Protein AF-A0A8T0IPM1-F1 (afdb_m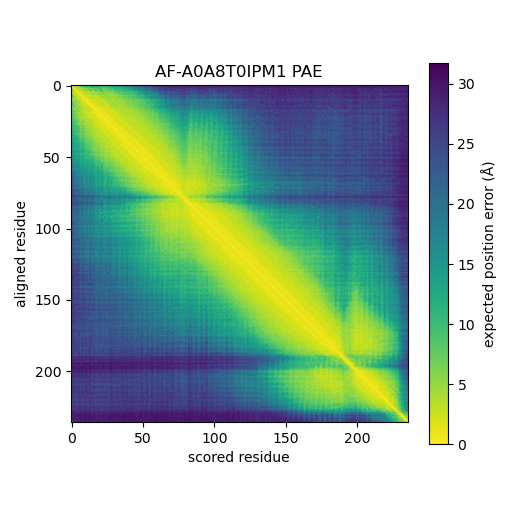onomer)

Radius of gyration: 78.75 Å; Cα contacts (8 Å, |Δi|>4): 33; chains: 1; bounding box: 115×75×241 Å

Secondary structure (DSSP, 8-state):
-HHHHHHHHHHHHHHHHHHHHHHHHHHHHHHHHHHHHHHHHHHHHHHHHHHHHHHHHHHHHHHHHHHHHHHHHHHHH-TT-SSHHHHHHHHHHHHHHHHHHHHHHHHHHHHHHHHHHHHHHHHHHHHHHHHHHHHHHHHHHHHHHHHHHHHHHHHHHHHHHHHHHHHHHHHHHHHHHHHHHHHHHHHHH-SS--PPPS-HHHHHHHHHHHHHHHHHHHHHHHHHHHHHHSPPPP--

Mean predicted aligned error: 15.25 Å

Organism: Ceratodon purpureus (NCBI:txid3225)

Solvent-accessible surface area (backbone atoms only — not comparable to full-atom values): 12835 Å² total; per-residue (Å²): 118,66,67,64,51,52,53,50,50,50,50,52,51,52,49,50,50,51,50,52,52,52,51,49,52,51,52,52,52,52,49,53,49,53,54,49,54,51,51,49,53,54,50,51,52,52,49,51,55,49,52,54,51,49,51,55,50,51,56,52,46,56,55,48,50,54,52,48,55,53,51,51,60,47,40,74,71,41,75,90,42,93,46,72,64,56,50,53,54,50,50,52,51,50,52,52,50,51,52,51,51,52,50,52,51,53,52,51,52,53,51,52,53,50,51,51,52,52,51,53,50,49,52,53,52,51,53,51,49,51,52,52,52,51,50,53,51,52,54,50,49,53,52,48,53,52,50,51,51,52,51,51,53,51,50,53,51,50,51,53,50,51,52,52,48,50,53,53,52,50,52,51,50,52,52,38,53,51,22,50,54,51,30,53,54,46,47,72,73,40,92,64,86,69,84,88,57,98,44,43,67,60,26,41,52,55,44,49,52,53,51,51,51,50,50,50,51,52,51,52,52,51,52,53,53,51,61,73,69,57,82,81,82,88,81,136

Foldseek 3Di:
DVVVVVVVVVVVVVVVVVVVVVVVVVVVVVVVVVVVVVVVVVVVVVVVVVVVVVVVVVVVVVVVVVVVVVLVVVCVVVVVDDDSVVVVVVVVVVVVVVVVVVVVVVVVVVVVVVVVVVVVVVVVVVVVVVVVVVVVVVVVVVVVVVVVVVVVVVVVVVVVVVVVVVVVVVVVVVLQVVLQVLLVVLCVVDPDHDDDDPDSVVSVVVSVVSVVVVVVVVVVVVVVVVVVVDDDDDDD

pLDDT: mean 90.21, std 11.53, range [39.69, 98.56]

InterPro domains:
  IPR025252 Domain of unknown function DUF4200 [PF13863] (1-77)
  IPR051147 Cilia- and flagella-associated domain-containing protein [PTHR21683] (2-219)

Structure (mmCIF, N/CA/C/O backbone):
data_AF-A0A8T0IPM1-F1
#
_entry.id   AF-A0A8T0IPM1-F1
#
loop_
_atom_site.group_PDB
_atom_site.id
_atom_site.type_symbol
_atom_site.label_atom_id
_atom_site.label_alt_id
_atom_site.label_comp_id
_atom_site.label_asym_id
_atom_site.label_entity_id
_atom_site.label_seq_id
_atom_site.pdbx_PDB_ins_code
_atom_site.Cartn_x
_atom_site.Cartn_y
_atom_site.Cartn_z
_atom_site.occupancy
_atom_site.B_iso_or_equiv
_atom_site.auth_seq_id
_atom_site.auth_comp_id
_atom_site.auth_asym_id
_atom_site.auth_atom_id
_atom_site.pdbx_PDB_model_num
ATOM 1 N N . MET A 1 1 ? -42.474 44.961 116.623 1.00 53.53 1 MET A N 1
ATOM 2 C CA . MET A 1 1 ? -42.493 45.241 115.164 1.00 53.53 1 MET A CA 1
ATOM 3 C C . MET A 1 1 ? -41.250 44.727 114.431 1.00 53.53 1 MET A C 1
ATOM 5 O O . MET A 1 1 ? -41.401 44.278 113.305 1.00 53.53 1 MET A O 1
ATOM 9 N N . GLN A 1 2 ? -40.051 44.732 115.033 1.00 58.19 2 GLN A N 1
ATOM 10 C CA . GLN A 1 2 ? -38.823 44.254 114.368 1.00 58.19 2 GLN A CA 1
ATOM 11 C C . GLN A 1 2 ? -38.768 42.728 114.145 1.00 58.19 2 GLN A C 1
ATOM 13 O O . GLN A 1 2 ? -38.366 42.295 113.070 1.00 58.19 2 GLN A O 1
ATOM 18 N N . GLU A 1 3 ? -39.226 41.905 115.095 1.00 66.06 3 GLU A N 1
ATOM 19 C CA . GLU A 1 3 ? -39.180 40.433 114.965 1.00 66.06 3 GLU A CA 1
ATOM 20 C C . GLU A 1 3 ? -40.087 39.883 113.852 1.00 66.06 3 GLU A C 1
ATOM 22 O O . GLU A 1 3 ? -39.672 39.013 113.087 1.00 66.06 3 GLU A O 1
ATOM 27 N N . SER A 1 4 ? -41.294 40.437 113.683 1.00 67.69 4 SER A N 1
ATOM 28 C CA . SER A 1 4 ? -42.197 40.077 112.577 1.00 67.69 4 SER A CA 1
ATOM 29 C C . SER A 1 4 ? -41.616 40.449 111.207 1.00 67.69 4 SER A C 1
ATOM 31 O O . SER A 1 4 ? -41.831 39.736 110.231 1.00 67.69 4 SER A O 1
ATOM 33 N N . LEU A 1 5 ? -40.834 41.531 111.138 1.00 66.88 5 LEU A N 1
ATOM 34 C CA . LEU A 1 5 ? -40.130 41.973 109.931 1.00 66.88 5 LEU A CA 1
ATOM 35 C C . LEU A 1 5 ? -38.970 41.034 109.567 1.00 66.88 5 LEU A C 1
ATOM 37 O O . LEU A 1 5 ? -38.791 40.700 108.397 1.00 66.88 5 LEU A O 1
ATOM 41 N N . ILE A 1 6 ? -38.219 40.553 110.564 1.00 74.12 6 ILE A N 1
ATOM 42 C CA . ILE A 1 6 ? -37.137 39.574 110.374 1.00 74.12 6 ILE A CA 1
ATOM 43 C C . ILE A 1 6 ? -37.702 38.220 109.916 1.00 74.12 6 ILE A C 1
ATOM 45 O O . ILE A 1 6 ? -37.174 37.621 108.978 1.00 74.12 6 ILE A O 1
ATOM 49 N N . GLY A 1 7 ? -38.800 37.754 110.524 1.00 75.12 7 GLY A N 1
ATOM 50 C CA . GLY A 1 7 ? -39.483 36.519 110.122 1.00 75.12 7 GLY A CA 1
ATOM 51 C C . GLY A 1 7 ? -40.049 36.584 108.701 1.00 75.12 7 GLY A C 1
ATOM 52 O O . GLY A 1 7 ? -39.867 35.652 107.917 1.00 75.12 7 GLY A O 1
ATOM 53 N N . PHE A 1 8 ? -40.658 37.715 108.333 1.00 80.50 8 PHE A N 1
ATOM 54 C CA . PHE A 1 8 ? -41.142 37.958 106.973 1.00 80.50 8 PHE A CA 1
ATOM 55 C C . PHE A 1 8 ? -39.995 38.018 105.953 1.00 80.50 8 PHE A C 1
ATOM 57 O O . PHE A 1 8 ? -40.089 37.409 104.890 1.00 80.50 8 PHE A O 1
ATOM 64 N N . SER A 1 9 ? -38.876 38.664 106.296 1.00 78.69 9 SER A N 1
ATOM 65 C CA . SER A 1 9 ? -37.674 38.703 105.452 1.00 78.69 9 SER A CA 1
ATOM 66 C C . SER A 1 9 ? -37.085 37.303 105.219 1.00 78.69 9 SER A C 1
ATOM 68 O O . SER A 1 9 ? -36.787 36.935 104.082 1.00 78.69 9 SER A O 1
ATOM 70 N N . ARG A 1 10 ? -37.016 36.464 106.266 1.00 82.38 10 ARG A N 1
ATOM 71 C CA . ARG A 1 10 ? -36.576 35.063 106.148 1.00 82.38 10 ARG A CA 1
ATOM 72 C C . ARG A 1 10 ? -37.519 34.238 105.267 1.00 82.38 10 ARG A C 1
ATOM 74 O O . ARG A 1 10 ? -37.048 33.521 104.388 1.00 82.38 10 ARG A O 1
ATOM 81 N N . PHE A 1 11 ? -38.833 34.368 105.447 1.00 86.12 11 PHE A N 1
ATOM 82 C CA . PHE A 1 11 ? -39.822 33.689 104.606 1.00 86.12 11 PHE A CA 1
ATOM 83 C C . PHE A 1 11 ? -39.720 34.114 103.135 1.00 86.12 11 PHE A C 1
ATOM 85 O O . PHE A 1 11 ? -39.744 33.261 102.248 1.00 86.12 11 PHE A O 1
ATOM 92 N N . LEU A 1 12 ? -39.552 35.413 102.861 1.00 86.50 12 LEU A N 1
ATOM 93 C CA . LEU A 1 12 ? -39.326 35.917 101.505 1.00 86.50 12 LEU A CA 1
ATOM 94 C C . LEU A 1 12 ? -38.046 35.338 100.893 1.00 86.50 12 LEU A C 1
ATOM 96 O O . LEU A 1 12 ? -38.055 34.946 99.728 1.00 86.50 12 LEU A O 1
ATOM 100 N N . GLN A 1 13 ? -36.969 35.226 101.674 1.00 88.25 13 GLN A N 1
ATOM 101 C CA . GLN A 1 13 ? -35.705 34.647 101.222 1.00 88.25 13 GLN A CA 1
ATOM 102 C C . GLN A 1 13 ? -35.834 33.143 100.927 1.00 88.25 13 GLN A C 1
ATOM 104 O O . GLN A 1 13 ? -35.395 32.679 99.876 1.00 88.25 13 GLN A O 1
ATOM 109 N N . GLU A 1 14 ? -36.489 32.374 101.799 1.00 86.81 14 GLU A N 1
ATOM 110 C CA . GLU A 1 14 ? -36.759 30.947 101.581 1.00 86.81 14 GLU A CA 1
ATOM 111 C C . GLU A 1 14 ? -37.686 30.702 100.386 1.00 86.81 14 GLU A C 1
ATOM 113 O O . GLU A 1 14 ? -37.456 29.785 99.594 1.00 86.81 14 GLU A O 1
ATOM 118 N N . ASN A 1 15 ? -38.725 31.522 100.227 1.00 91.00 15 ASN A N 1
ATOM 119 C CA . ASN A 1 15 ? -39.630 31.448 99.086 1.00 91.00 15 ASN A CA 1
ATOM 120 C C . ASN A 1 15 ? -38.891 31.797 97.785 1.00 91.00 15 ASN A C 1
ATOM 122 O O . ASN A 1 15 ? -38.995 31.058 96.808 1.00 91.00 15 ASN A O 1
ATOM 126 N N . ALA A 1 16 ? -38.038 32.827 97.800 1.00 88.75 16 ALA A N 1
ATOM 127 C CA . ALA A 1 16 ? -37.169 33.162 96.676 1.00 88.75 16 ALA A CA 1
ATOM 128 C C . ALA A 1 16 ? -36.211 32.011 96.314 1.00 88.75 16 ALA A C 1
ATOM 130 O O . ALA A 1 16 ? -36.026 31.717 95.133 1.00 88.75 16 ALA A O 1
ATOM 131 N N . ILE A 1 17 ? -35.652 31.301 97.303 1.00 91.69 17 ILE A N 1
ATOM 132 C CA . ILE A 1 17 ? -34.817 30.109 97.075 1.00 91.69 17 ILE A CA 1
ATOM 133 C C . ILE A 1 17 ? -35.637 28.965 96.459 1.00 91.69 17 ILE A C 1
ATOM 135 O O . ILE A 1 17 ? -35.183 28.339 95.497 1.00 91.69 17 ILE A O 1
ATOM 139 N N . LYS A 1 18 ? -36.844 28.688 96.972 1.00 92.81 18 LYS A N 1
ATOM 140 C CA . LYS A 1 18 ? -37.744 27.653 96.429 1.00 92.81 18 LYS A CA 1
ATOM 141 C C . LYS A 1 18 ? -38.163 27.974 94.995 1.00 92.81 18 LYS A C 1
ATOM 143 O O . LYS A 1 18 ? -38.072 27.095 94.140 1.00 92.81 18 LYS A O 1
ATOM 148 N N . LYS A 1 19 ? -38.530 29.231 94.722 1.00 93.31 19 LYS A N 1
ATOM 149 C CA . LYS A 1 19 ? -38.838 29.737 93.380 1.00 93.31 19 LYS A CA 1
ATOM 150 C C . LYS A 1 19 ? -37.649 29.545 92.441 1.00 93.31 19 LYS A C 1
ATOM 152 O O . LYS A 1 19 ? -37.805 28.903 91.411 1.00 93.31 19 LYS A O 1
ATOM 157 N N . LYS A 1 20 ? -36.445 29.967 92.842 1.00 93.44 20 LYS A N 1
ATOM 158 C CA . LYS A 1 20 ? -35.221 29.801 92.040 1.00 93.44 20 LYS A CA 1
ATOM 159 C C . LYS A 1 20 ? -34.888 28.331 91.761 1.00 93.44 20 LYS A C 1
ATOM 161 O O . LYS A 1 20 ? -34.440 27.993 90.669 1.00 93.44 20 LYS A O 1
ATOM 166 N N . ARG A 1 21 ? -35.100 27.433 92.732 1.00 93.62 21 ARG A N 1
ATOM 167 C CA . ARG A 1 21 ? -34.894 25.986 92.544 1.00 93.62 21 ARG A CA 1
ATOM 168 C C . ARG A 1 21 ? -35.929 25.387 91.585 1.00 93.62 21 ARG A C 1
ATOM 170 O O . ARG A 1 21 ? -35.549 24.581 90.743 1.00 93.62 21 ARG A O 1
ATOM 177 N N . ALA A 1 22 ? -37.199 25.772 91.704 1.00 93.56 22 ALA A N 1
ATOM 178 C CA . ALA A 1 22 ? -38.258 25.335 90.795 1.00 93.56 22 ALA A CA 1
ATOM 179 C C . ALA A 1 22 ? -38.032 25.860 89.367 1.00 93.56 22 ALA A C 1
ATOM 181 O O . ALA A 1 22 ? -38.149 25.094 88.415 1.00 93.56 22 ALA A O 1
ATOM 182 N N . GLU A 1 23 ? -37.624 27.124 89.223 1.00 94.19 23 GLU A N 1
ATOM 183 C CA . GLU A 1 23 ? -37.238 27.725 87.941 1.00 94.19 23 GLU A CA 1
ATOM 184 C C . GLU A 1 23 ? -36.057 26.987 87.311 1.00 94.19 23 GLU A C 1
ATOM 186 O O . GLU A 1 23 ? -36.133 26.619 86.144 1.00 94.19 23 GLU A O 1
ATOM 191 N N . LYS A 1 24 ? -35.003 26.688 88.083 1.00 94.75 24 LYS A N 1
ATOM 192 C CA . LYS A 1 24 ? -33.862 25.915 87.579 1.00 94.75 24 LYS A CA 1
ATOM 193 C C . LYS A 1 24 ? -34.275 24.512 87.129 1.00 94.75 24 LYS A C 1
ATOM 195 O O . LYS A 1 24 ? -33.890 24.089 86.049 1.00 94.75 24 LYS A O 1
ATOM 200 N N . LYS A 1 25 ? -35.088 23.808 87.924 1.00 95.50 25 LYS A N 1
ATOM 201 C CA . LYS A 1 25 ? -35.568 22.465 87.567 1.00 95.50 25 LYS A CA 1
ATOM 202 C C . LYS A 1 25 ? -36.404 22.489 86.282 1.00 95.50 25 LYS A C 1
ATOM 204 O O . LYS A 1 25 ? -36.205 21.642 85.424 1.00 95.50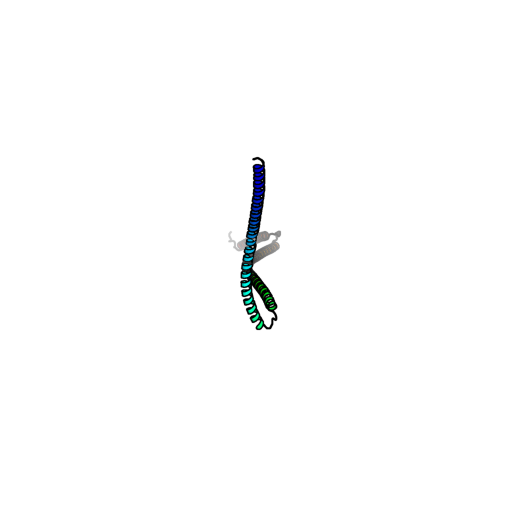 25 LYS A O 1
ATOM 209 N N . SER A 1 26 ? -37.283 23.481 86.136 1.00 94.75 26 SER A N 1
ATOM 210 C CA . SER A 1 26 ? -38.062 23.697 84.911 1.00 94.75 26 SER A CA 1
ATOM 211 C C . SER A 1 26 ? -37.159 23.978 83.704 1.00 94.75 26 SER A C 1
ATOM 213 O O . SER A 1 26 ? -37.338 23.383 82.646 1.00 94.75 26 SER A O 1
ATOM 215 N N . GLN A 1 27 ? -36.134 24.822 83.866 1.00 95.19 27 GLN A N 1
ATOM 216 C CA . GLN A 1 27 ? -35.156 25.099 82.809 1.00 95.19 27 GLN A CA 1
ATOM 217 C C . GLN A 1 27 ? -34.358 23.853 82.404 1.00 95.19 27 GLN A C 1
ATOM 219 O O . GLN A 1 27 ? -34.181 23.617 81.210 1.00 95.19 27 GLN A O 1
ATOM 224 N N . ASP A 1 28 ? -33.912 23.050 83.373 1.00 95.00 28 ASP A N 1
ATOM 225 C CA . ASP A 1 28 ? -33.191 21.801 83.118 1.00 95.00 28 ASP A CA 1
ATOM 226 C C . ASP A 1 28 ? -34.101 20.784 82.395 1.00 95.00 28 ASP A C 1
ATOM 228 O O . ASP A 1 28 ? -33.685 20.203 81.396 1.00 95.00 28 ASP A O 1
ATOM 232 N N . GLU A 1 29 ? -35.367 20.633 82.814 1.00 95.44 29 GLU A N 1
ATOM 233 C CA . GLU A 1 29 ? -36.356 19.772 82.139 1.00 95.44 29 GLU A CA 1
ATOM 234 C C . GLU A 1 29 ? -36.638 20.228 80.697 1.00 95.44 29 GLU A C 1
ATOM 236 O O . GLU A 1 29 ? -36.653 19.400 79.784 1.00 95.44 29 GLU A O 1
ATOM 241 N N . ILE A 1 30 ? -36.805 21.536 80.462 1.00 95.81 30 ILE A N 1
ATOM 242 C CA . ILE A 1 30 ? -36.982 22.098 79.112 1.00 95.81 30 ILE A CA 1
ATOM 243 C C . ILE A 1 30 ? -35.750 21.814 78.252 1.00 95.81 30 ILE A C 1
ATOM 245 O O . ILE A 1 30 ? -35.888 21.394 77.104 1.00 95.81 30 ILE A O 1
ATOM 249 N N . ARG A 1 31 ? -34.546 22.010 78.798 1.00 96.06 31 ARG A N 1
ATOM 250 C CA . ARG A 1 31 ? -33.299 21.755 78.075 1.00 96.06 31 ARG A CA 1
ATOM 251 C C . ARG A 1 31 ? -33.167 20.283 77.693 1.00 96.06 31 ARG A C 1
ATOM 253 O O . ARG A 1 31 ? -32.901 19.994 76.531 1.00 96.06 31 ARG A O 1
ATOM 260 N N . THR A 1 32 ? -33.390 19.362 78.630 1.00 96.25 32 THR A N 1
ATOM 261 C CA . THR A 1 32 ? -33.340 17.922 78.341 1.00 96.25 32 THR A CA 1
ATOM 262 C C . THR A 1 32 ? -34.396 17.524 77.312 1.00 96.25 32 THR A C 1
ATOM 264 O O . THR A 1 32 ? -34.106 16.719 76.430 1.00 96.25 32 THR A O 1
ATOM 267 N N . ARG A 1 33 ? -35.602 18.107 77.369 1.00 96.75 33 ARG A N 1
ATOM 268 C CA . ARG A 1 33 ? -36.638 17.868 76.356 1.00 96.75 33 ARG A CA 1
ATOM 269 C C . ARG A 1 33 ? -36.171 18.301 74.965 1.00 96.75 33 ARG A C 1
ATOM 271 O O . ARG A 1 33 ? -36.288 17.512 74.038 1.00 96.75 33 ARG A O 1
ATOM 278 N N . LEU A 1 34 ? -35.598 19.500 74.835 1.00 96.50 34 LEU A N 1
ATOM 279 C CA . LEU A 1 34 ? -35.078 20.013 73.560 1.00 96.50 34 LEU A CA 1
ATOM 280 C C . LEU A 1 34 ? -33.921 19.160 73.016 1.00 96.50 34 LEU A C 1
ATOM 282 O O . LEU A 1 34 ? -33.879 18.874 71.823 1.00 96.50 34 LEU A O 1
ATOM 286 N N . GLU A 1 35 ? -33.002 18.719 73.880 1.00 96.69 35 GLU A N 1
ATOM 287 C CA . GLU A 1 35 ? -31.916 17.806 73.495 1.00 96.69 35 GLU A CA 1
ATOM 288 C C . GLU A 1 35 ? -32.481 16.478 72.955 1.00 96.69 35 GLU A C 1
ATOM 290 O O . GLU A 1 35 ? -32.048 16.000 71.907 1.00 96.69 35 GLU A O 1
ATOM 295 N N . LYS A 1 36 ? -33.507 15.918 73.610 1.00 96.94 36 LYS A N 1
ATOM 296 C CA . LYS A 1 36 ? -34.165 14.680 73.165 1.00 96.94 36 LYS A CA 1
ATOM 297 C C . LYS A 1 36 ? -34.997 14.855 71.897 1.00 96.94 36 LYS A C 1
ATOM 299 O O . LYS A 1 36 ? -34.961 13.976 71.045 1.00 96.94 36 LYS A O 1
ATOM 304 N N . GLU A 1 37 ? -35.697 15.974 71.737 1.00 96.81 37 GLU A N 1
ATOM 305 C CA . GLU A 1 37 ? -36.405 16.312 70.494 1.00 96.81 37 GLU A CA 1
ATOM 306 C C . GLU A 1 37 ? -35.426 16.390 69.311 1.00 96.81 37 GLU A C 1
ATOM 308 O O . GLU A 1 37 ? -35.707 15.850 68.243 1.00 96.81 37 GLU A O 1
ATOM 313 N N . GLN A 1 38 ? -34.238 16.968 69.513 1.00 96.56 38 GLN A N 1
ATOM 314 C CA . GLN A 1 38 ? -33.204 17.007 68.479 1.00 96.56 38 GLN A CA 1
ATOM 315 C C . GLN A 1 38 ? -32.650 15.610 68.154 1.00 96.56 38 GLN A C 1
ATOM 317 O O . GLN A 1 38 ? -32.458 15.288 66.981 1.00 96.56 38 GLN A O 1
ATOM 322 N N . GLU A 1 39 ? -32.404 14.772 69.167 1.00 97.00 39 GLU A N 1
ATOM 323 C CA . GLU A 1 39 ? -31.997 13.374 68.964 1.00 97.00 39 GLU A CA 1
ATOM 324 C C . GLU A 1 39 ? -33.053 12.590 68.169 1.00 97.00 39 GLU A C 1
ATOM 326 O O . GLU A 1 39 ? -32.693 11.860 67.245 1.00 97.00 39 GLU A O 1
ATOM 331 N N . ILE A 1 40 ? -34.343 12.775 68.479 1.00 97.25 40 ILE A N 1
ATOM 332 C CA . ILE A 1 40 ? -35.456 12.139 67.759 1.00 97.25 40 ILE A CA 1
ATOM 333 C C . ILE A 1 40 ? -35.417 12.526 66.281 1.00 97.25 40 ILE A C 1
ATOM 335 O O . ILE A 1 40 ? -35.399 11.635 65.438 1.00 97.25 40 ILE A O 1
ATOM 339 N N . ILE A 1 41 ? -35.299 13.818 65.960 1.00 97.19 41 ILE A N 1
ATOM 340 C CA . ILE A 1 41 ? -35.240 14.292 64.566 1.00 97.19 41 ILE A CA 1
ATOM 341 C C . ILE A 1 41 ? -34.075 13.642 63.807 1.00 97.19 41 ILE A C 1
ATOM 343 O O . ILE A 1 41 ? -34.230 13.216 62.662 1.00 97.19 41 ILE A O 1
ATOM 347 N N . VAL A 1 42 ? -32.899 13.544 64.435 1.00 97.44 42 VAL A N 1
ATOM 348 C CA . VAL A 1 42 ? -31.716 12.931 63.811 1.00 97.44 42 VAL A CA 1
ATOM 349 C C . VAL A 1 42 ? -31.933 11.438 63.557 1.00 97.44 42 VAL A C 1
ATOM 351 O O . VAL A 1 42 ? -31.585 10.940 62.484 1.00 97.44 42 VAL A O 1
ATOM 354 N N . VAL A 1 43 ? -32.505 10.719 64.525 1.00 97.38 43 VAL A N 1
ATOM 355 C CA . VAL A 1 43 ? -32.777 9.282 64.395 1.00 97.38 43 VAL A CA 1
ATOM 356 C C . VAL A 1 43 ? -33.879 9.018 63.368 1.00 97.38 43 VAL A C 1
ATOM 358 O O . VAL A 1 43 ? -33.739 8.097 62.568 1.00 97.38 43 VAL A O 1
ATOM 361 N N . GLU A 1 44 ? -34.931 9.833 63.332 1.00 97.44 44 GLU A N 1
ATOM 362 C CA . GLU A 1 44 ? -36.015 9.734 62.349 1.00 97.44 44 GLU A CA 1
ATOM 363 C C . GLU A 1 44 ? -35.513 9.983 60.921 1.00 97.44 44 GLU A C 1
ATOM 365 O O . GLU A 1 44 ? -35.845 9.223 60.011 1.00 97.44 44 GLU A O 1
ATOM 370 N N . ASP A 1 45 ? -34.656 10.986 60.712 1.00 97.44 45 ASP A N 1
ATOM 371 C CA . ASP A 1 45 ? -34.042 11.239 59.403 1.00 97.44 45 ASP A CA 1
ATOM 372 C C . ASP A 1 45 ? -33.116 10.083 58.974 1.00 97.44 45 ASP A C 1
ATOM 374 O O . ASP A 1 45 ? -33.120 9.658 57.815 1.00 97.44 45 ASP A O 1
ATOM 378 N N . ALA A 1 46 ? -32.351 9.512 59.911 1.00 97.00 46 ALA A N 1
ATOM 379 C CA . ALA A 1 46 ? -31.522 8.338 59.643 1.00 97.00 46 ALA A CA 1
ATOM 380 C C . ALA A 1 46 ? -32.361 7.095 59.301 1.00 97.00 46 ALA A C 1
ATOM 382 O O . ALA A 1 46 ? -32.026 6.370 58.359 1.00 97.00 46 ALA A O 1
ATOM 383 N N . LEU A 1 47 ? -33.459 6.870 60.030 1.00 97.19 47 LEU A N 1
ATOM 384 C CA . LEU A 1 47 ? -34.401 5.783 59.776 1.00 97.19 47 LEU A CA 1
ATOM 385 C C . LEU A 1 47 ? -35.006 5.920 58.379 1.00 97.19 47 LEU A C 1
ATOM 387 O O . LEU A 1 47 ? -34.952 4.974 57.596 1.00 97.19 47 LEU A O 1
ATOM 391 N N . ARG A 1 48 ? -35.473 7.120 58.024 1.00 97.69 48 ARG A N 1
ATOM 392 C CA . ARG A 1 48 ? -36.056 7.399 56.710 1.00 97.69 48 ARG A CA 1
ATOM 393 C C . ARG A 1 48 ? -35.076 7.112 55.572 1.00 97.69 48 ARG A C 1
ATOM 395 O O . ARG A 1 48 ? -35.414 6.419 54.618 1.00 97.69 48 ARG A O 1
ATOM 402 N N . LYS A 1 49 ? -33.819 7.550 55.701 1.00 97.25 49 LYS A N 1
ATOM 403 C CA . LYS A 1 49 ? -32.764 7.252 54.712 1.00 97.25 49 LYS A CA 1
ATOM 404 C C . LYS A 1 49 ? -32.485 5.755 54.574 1.00 97.25 49 LYS A C 1
ATOM 406 O O . LYS A 1 49 ? -32.168 5.284 53.478 1.00 97.25 49 LYS A O 1
ATOM 411 N N . LEU A 1 50 ? -32.551 5.004 55.674 1.00 97.50 50 LEU A N 1
ATOM 412 C CA . LEU A 1 50 ? -32.385 3.550 55.657 1.00 97.50 50 LEU A CA 1
ATOM 413 C C . LEU A 1 50 ? -33.571 2.855 54.983 1.00 97.50 50 LEU A C 1
ATOM 415 O O . LEU A 1 50 ? -33.354 1.923 54.209 1.00 97.50 50 LEU A O 1
ATOM 419 N N . GLU A 1 51 ? -34.796 3.318 55.220 1.00 97.38 51 GLU A N 1
ATOM 420 C CA . GLU A 1 51 ? -36.005 2.809 54.564 1.00 97.38 51 GLU A CA 1
ATOM 421 C C . GLU A 1 51 ? -35.991 3.069 53.054 1.00 97.38 51 GLU A C 1
ATOM 423 O O . GLU A 1 51 ? -36.252 2.152 52.269 1.00 97.38 51 GLU A O 1
ATOM 428 N N . ASP A 1 52 ? -35.584 4.266 52.629 1.00 97.12 52 ASP A N 1
ATOM 429 C CA . ASP A 1 52 ? -35.432 4.600 51.211 1.00 97.12 52 ASP A CA 1
ATOM 430 C C . ASP A 1 52 ? -34.387 3.693 50.543 1.00 97.12 52 ASP A C 1
ATOM 432 O O . ASP A 1 52 ? -34.646 3.078 49.504 1.00 97.12 52 ASP A O 1
ATOM 436 N N . ARG A 1 53 ? -33.214 3.525 51.174 1.00 97.00 53 ARG A N 1
ATOM 437 C CA . ARG A 1 53 ? -32.170 2.604 50.690 1.00 97.00 53 ARG A CA 1
ATOM 438 C C . ARG A 1 53 ? -32.664 1.168 50.613 1.00 97.00 53 ARG A C 1
ATOM 440 O O . ARG A 1 53 ? -32.413 0.498 49.613 1.00 97.00 53 ARG A O 1
ATOM 447 N N . ARG A 1 54 ? -33.362 0.692 51.645 1.00 97.44 54 ARG A N 1
ATOM 448 C CA . ARG A 1 54 ? -33.947 -0.652 51.668 1.00 97.44 54 ARG A CA 1
ATOM 449 C C . ARG A 1 54 ? -34.891 -0.838 50.487 1.00 97.44 54 ARG A C 1
ATOM 451 O O . ARG A 1 54 ? -34.798 -1.851 49.804 1.00 97.44 54 ARG A O 1
ATOM 458 N N . THR A 1 55 ? -35.752 0.139 50.225 1.00 97.38 55 THR A N 1
ATOM 459 C CA . THR A 1 55 ? -36.715 0.087 49.119 1.00 97.38 55 THR A CA 1
ATOM 460 C C . THR A 1 55 ? -36.002 -0.015 47.771 1.00 97.38 55 THR A C 1
ATOM 462 O O . THR A 1 55 ? -36.319 -0.895 46.973 1.00 97.38 55 THR A O 1
ATOM 465 N N . VAL A 1 56 ? -34.967 0.801 47.540 1.00 97.25 56 VAL A N 1
ATOM 466 C CA . VAL A 1 56 ? -34.150 0.734 46.314 1.00 97.25 56 VAL A CA 1
ATOM 467 C C . VAL A 1 56 ? -33.480 -0.634 46.153 1.00 97.25 56 VAL A C 1
ATOM 469 O O . VAL A 1 56 ? -33.505 -1.209 45.064 1.00 97.25 56 VAL A O 1
ATOM 472 N N . VAL A 1 57 ? -32.897 -1.173 47.226 1.00 97.00 57 VAL A N 1
ATOM 473 C CA . VAL A 1 57 ? -32.226 -2.481 47.200 1.00 97.00 57 VAL A CA 1
ATOM 474 C C . VAL A 1 57 ? -33.218 -3.611 46.932 1.00 97.00 57 VAL A C 1
ATOM 476 O O . VAL A 1 57 ? -32.909 -4.502 46.148 1.00 97.00 57 VAL A O 1
ATOM 479 N N . LEU A 1 58 ? -34.417 -3.570 47.519 1.00 96.50 58 LEU A N 1
ATOM 480 C CA . LEU A 1 58 ? -35.452 -4.580 47.277 1.00 96.50 58 LEU A CA 1
ATOM 481 C C . LEU A 1 58 ? -35.897 -4.597 45.812 1.00 96.50 58 LEU A C 1
ATOM 483 O O . LEU A 1 58 ? -35.958 -5.666 45.213 1.00 96.50 58 LEU A O 1
ATOM 487 N N . VAL A 1 59 ? -36.100 -3.426 45.203 1.00 96.44 59 VAL A N 1
ATOM 488 C CA . VAL A 1 59 ? -36.430 -3.330 43.771 1.00 96.44 59 VAL A CA 1
ATOM 489 C C . VAL A 1 59 ? -35.299 -3.891 42.900 1.00 96.44 59 VAL A C 1
ATOM 491 O O . VAL A 1 59 ? -35.546 -4.597 41.920 1.00 96.44 59 VAL A O 1
ATOM 494 N N . GLN A 1 60 ? -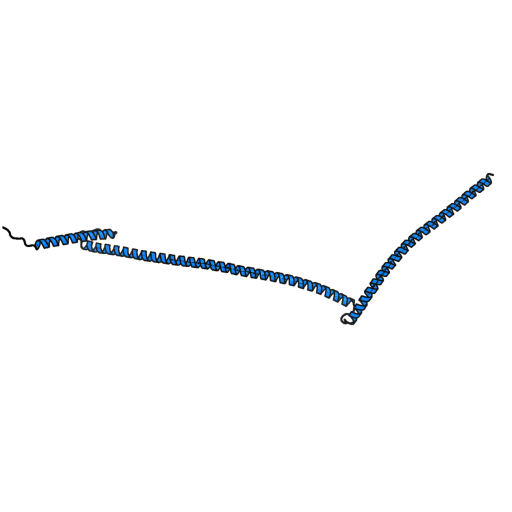34.037 -3.612 43.242 1.00 96.12 60 GLN A N 1
ATOM 495 C CA . GLN A 1 60 ? -32.892 -4.185 42.527 1.00 96.12 60 GLN A CA 1
ATOM 496 C C . GLN A 1 60 ? -32.812 -5.706 42.689 1.00 96.12 60 GLN A C 1
ATOM 498 O O . GLN A 1 60 ? -32.527 -6.402 41.711 1.00 96.12 60 GLN A O 1
ATOM 503 N N . LEU A 1 61 ? -33.087 -6.215 43.891 1.00 96.31 61 LEU A N 1
ATOM 504 C CA . LEU A 1 61 ? -33.094 -7.640 44.195 1.00 96.31 61 LEU A CA 1
ATOM 505 C C . LEU A 1 61 ? -34.179 -8.368 43.401 1.00 96.31 61 LEU A C 1
ATOM 507 O O . LEU A 1 61 ? -33.872 -9.359 42.751 1.00 96.31 61 LEU A O 1
ATOM 511 N N . GLU A 1 62 ? -35.410 -7.856 43.376 1.00 95.81 62 GLU A N 1
ATOM 512 C CA . GLU A 1 62 ? -36.498 -8.436 42.575 1.00 95.81 62 GLU A CA 1
ATOM 513 C C . GLU A 1 62 ? -36.112 -8.540 41.097 1.00 95.81 62 GLU A C 1
ATOM 515 O O . GLU A 1 62 ? -36.320 -9.570 40.448 1.00 95.81 62 GLU A O 1
ATOM 520 N N . ARG A 1 63 ? -35.471 -7.492 40.568 1.00 95.19 63 ARG A N 1
ATOM 521 C CA . ARG A 1 63 ? -34.991 -7.479 39.186 1.00 95.19 63 ARG A CA 1
ATOM 522 C C . ARG A 1 63 ? -33.875 -8.503 38.958 1.00 95.19 63 ARG A C 1
ATOM 524 O O . ARG A 1 63 ? -33.886 -9.194 37.946 1.00 95.19 63 ARG A O 1
ATOM 531 N N . MET A 1 64 ? -32.930 -8.627 39.890 1.00 94.31 64 MET A N 1
ATOM 532 C CA . MET A 1 64 ? -31.859 -9.634 39.848 1.00 94.31 64 MET A CA 1
ATOM 533 C C . MET A 1 64 ? -32.408 -11.062 39.933 1.00 94.31 64 MET A C 1
ATOM 535 O O . MET A 1 64 ? -31.963 -11.926 39.183 1.00 94.31 64 MET A O 1
ATOM 539 N N . MET A 1 65 ? -33.429 -11.301 40.759 1.00 95.00 65 MET A N 1
ATOM 540 C CA . MET A 1 65 ? -34.089 -12.603 40.875 1.00 95.00 65 MET A CA 1
ATOM 541 C C . MET A 1 65 ? -34.772 -13.028 39.572 1.00 95.00 65 MET A C 1
ATOM 543 O O . MET A 1 65 ? -34.746 -14.208 39.229 1.00 95.00 65 MET A O 1
ATOM 547 N N . MET A 1 66 ? -35.361 -12.090 38.822 1.00 95.00 66 MET A N 1
ATOM 548 C CA . MET A 1 66 ? -35.914 -12.382 37.491 1.00 95.00 66 MET A CA 1
ATOM 549 C C . MET A 1 66 ? -34.824 -12.887 36.533 1.00 95.00 66 MET A C 1
ATOM 551 O O . MET A 1 66 ? -35.028 -13.881 35.837 1.00 95.00 66 MET A O 1
ATOM 555 N N . TYR A 1 67 ? -33.655 -12.235 36.524 1.00 93.19 67 TYR A N 1
ATOM 556 C CA . TYR A 1 67 ? -32.521 -12.659 35.699 1.00 93.19 67 TYR A CA 1
ATOM 557 C C . TYR A 1 67 ? -31.942 -13.997 36.152 1.00 93.19 67 TYR A C 1
ATOM 559 O O . TYR A 1 67 ? -31.651 -14.839 35.307 1.00 93.19 67 TYR A O 1
ATOM 567 N N . GLN A 1 68 ? -31.823 -14.220 37.462 1.00 92.81 68 GLN A N 1
ATOM 568 C CA . GLN A 1 68 ? -31.366 -15.493 38.008 1.00 92.81 68 GLN A CA 1
ATOM 569 C C . GLN A 1 68 ? -32.283 -16.642 37.573 1.00 92.81 68 GLN A C 1
ATOM 571 O O . GLN A 1 68 ? -31.790 -17.609 37.004 1.00 92.81 68 GLN A O 1
ATOM 576 N N . LYS A 1 69 ? -33.607 -16.505 37.729 1.00 94.06 69 LYS A N 1
ATOM 577 C CA . LYS A 1 69 ? -34.576 -17.529 37.294 1.00 94.06 69 LYS A CA 1
ATOM 578 C C . LYS A 1 69 ? -34.486 -17.828 35.801 1.00 94.06 69 LYS A C 1
ATOM 580 O O . LYS A 1 69 ? -34.562 -18.980 35.386 1.00 94.06 69 LYS A O 1
ATOM 585 N N . TYR A 1 70 ? -34.336 -16.788 34.981 1.00 93.44 70 TYR A N 1
ATOM 586 C CA . TYR A 1 70 ? -34.143 -16.966 33.544 1.00 93.44 70 TYR A CA 1
ATOM 587 C C . TYR A 1 70 ? -32.880 -17.784 33.254 1.00 93.44 70 TYR A C 1
ATOM 589 O O . TYR A 1 70 ? -32.915 -18.727 32.466 1.00 93.44 70 TYR A O 1
ATOM 597 N N . LEU A 1 71 ? -31.774 -17.432 33.905 1.00 91.94 71 LEU A N 1
ATOM 598 C CA . LEU A 1 71 ? -30.486 -18.079 33.716 1.00 91.94 71 LEU A CA 1
ATOM 599 C C . LEU A 1 71 ? -30.458 -19.522 34.244 1.00 91.94 71 LEU A C 1
ATOM 601 O O . LEU A 1 71 ? -29.857 -20.379 33.603 1.00 91.94 71 LEU A O 1
ATOM 605 N N . GLU A 1 72 ? -31.150 -19.810 35.343 1.00 91.19 72 GLU A N 1
ATOM 606 C CA . GLU A 1 72 ? -31.391 -21.175 35.827 1.00 91.19 72 GLU A CA 1
ATOM 607 C C . GLU A 1 72 ? -32.148 -22.001 34.771 1.00 91.19 72 GLU A C 1
ATOM 609 O O . GLU A 1 72 ? -31.723 -23.101 34.433 1.00 91.19 72 GLU A O 1
ATOM 614 N N . GLY A 1 73 ? -33.182 -21.438 34.134 1.00 92.50 73 GLY A N 1
ATOM 615 C CA . GLY A 1 73 ? -33.883 -22.103 33.026 1.00 92.50 73 GLY A CA 1
ATOM 616 C C . GLY A 1 73 ? -33.033 -22.292 31.758 1.00 92.50 73 GLY A C 1
ATOM 617 O O . GLY A 1 73 ? -33.281 -23.202 30.963 1.00 92.50 73 GLY A O 1
ATOM 618 N N . VAL A 1 74 ? -32.018 -21.449 31.541 1.00 91.50 74 VAL A N 1
ATOM 619 C CA . VAL A 1 74 ? -31.00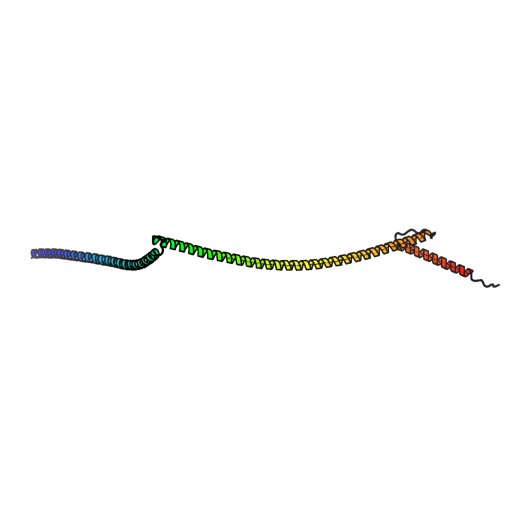7 -21.671 30.492 1.00 91.50 74 VAL A CA 1
ATOM 620 C C . VAL A 1 74 ? -30.070 -22.811 30.889 1.00 91.50 74 VAL A C 1
ATOM 622 O O . VAL A 1 74 ? -29.773 -23.657 30.046 1.00 91.50 74 VAL A O 1
ATOM 625 N N . LEU A 1 75 ? -29.640 -22.861 32.152 1.00 92.88 75 LEU A N 1
ATOM 626 C CA . LEU A 1 75 ? -28.768 -23.904 32.695 1.00 92.88 75 LEU A CA 1
ATOM 627 C C . LEU A 1 75 ? -29.411 -25.295 32.582 1.00 92.88 75 LEU A C 1
ATOM 629 O O . LEU A 1 75 ? -28.752 -26.231 32.143 1.00 92.88 75 LEU A O 1
ATOM 633 N N . GLU A 1 76 ? -30.715 -25.410 32.854 1.00 89.75 76 GLU A N 1
ATOM 634 C CA . GLU A 1 76 ? -31.482 -26.656 32.677 1.00 89.75 76 GLU A CA 1
ATOM 635 C C . GLU A 1 76 ? -31.402 -27.217 31.248 1.00 89.75 76 GLU A C 1
ATOM 637 O O . GLU A 1 76 ? -31.395 -28.431 31.045 1.00 89.75 76 GLU A O 1
ATOM 642 N N . LYS A 1 77 ? -31.334 -26.340 30.240 1.00 90.81 77 LYS A N 1
ATOM 643 C CA . LYS A 1 77 ? -31.219 -26.731 28.826 1.00 90.81 77 LYS A CA 1
ATOM 644 C C . LYS A 1 77 ? -29.770 -26.945 28.404 1.00 90.81 77 LYS A C 1
ATOM 646 O O . LYS A 1 77 ? -29.493 -27.765 27.531 1.00 90.81 77 LYS A O 1
ATOM 651 N N . ALA A 1 78 ? -28.851 -26.179 28.981 1.00 88.12 78 ALA A N 1
ATOM 652 C CA . ALA A 1 78 ? -27.433 -26.208 28.671 1.00 88.12 78 ALA A CA 1
ATOM 653 C C . ALA A 1 78 ? -26.692 -27.157 29.624 1.00 88.12 78 ALA A C 1
ATOM 655 O O . ALA A 1 78 ? -25.903 -26.723 30.459 1.00 88.12 78 ALA A O 1
ATOM 656 N N . THR A 1 79 ? -26.888 -28.466 29.434 1.00 85.25 79 THR A N 1
ATOM 657 C CA . THR A 1 79 ? -26.366 -29.547 30.303 1.00 85.25 79 THR A CA 1
ATOM 658 C C . THR A 1 79 ? -24.840 -29.592 30.453 1.00 85.25 79 THR A C 1
ATOM 660 O O . THR A 1 79 ? -24.308 -30.347 31.260 1.00 85.25 79 THR A O 1
ATOM 663 N N . GLN A 1 80 ? -24.122 -28.820 29.643 1.00 89.75 80 GLN A N 1
ATOM 664 C CA . GLN A 1 80 ? -22.666 -28.696 29.652 1.00 89.75 80 GLN A CA 1
ATOM 665 C C . GLN A 1 80 ? -22.120 -27.782 30.764 1.00 89.75 80 GLN A C 1
ATOM 667 O O . GLN A 1 80 ? -20.910 -27.762 30.974 1.00 89.75 80 GLN A O 1
ATOM 672 N N . PHE A 1 81 ? -22.978 -27.036 31.466 1.00 91.44 81 PHE A N 1
ATOM 673 C CA . PHE A 1 81 ? -22.596 -26.206 32.612 1.00 91.44 81 PHE A CA 1
ATOM 674 C C . PHE A 1 81 ? -23.307 -26.706 33.870 1.00 91.44 81 PHE A C 1
ATOM 676 O O . PHE A 1 81 ? -24.487 -27.043 33.814 1.00 91.44 81 PHE A O 1
ATOM 683 N N . HIS A 1 82 ? -22.585 -26.779 34.990 1.00 87.56 82 HIS A N 1
ATOM 684 C CA . HIS A 1 82 ? -23.151 -27.201 36.277 1.00 87.56 82 HIS A CA 1
ATOM 685 C C . HIS A 1 82 ? -23.600 -26.011 37.120 1.00 87.56 82 HIS A C 1
ATOM 687 O O . HIS A 1 82 ? -24.608 -26.110 37.816 1.00 87.56 82 HIS A O 1
ATOM 693 N N . GLU A 1 83 ? -22.894 -24.884 37.030 1.00 91.06 83 GLU A N 1
ATOM 694 C CA . GLU A 1 83 ? -23.240 -23.672 37.761 1.00 91.06 83 GLU A CA 1
ATOM 695 C C . GLU A 1 83 ? -23.496 -22.490 36.828 1.00 91.06 83 GLU A C 1
ATOM 697 O O . GLU A 1 83 ? -22.931 -22.366 35.737 1.00 91.06 83 GLU A O 1
ATOM 702 N N . LEU A 1 84 ? -24.322 -21.551 37.298 1.00 89.50 84 LEU A N 1
ATOM 703 C CA . LEU A 1 84 ? -24.552 -20.298 36.588 1.00 89.50 84 LEU A CA 1
ATOM 704 C C . LEU A 1 84 ? -23.252 -19.499 36.400 1.00 89.50 84 LEU A C 1
ATOM 706 O O . LEU A 1 84 ? -23.053 -18.837 35.378 1.00 89.50 84 LEU A O 1
ATOM 710 N N . HIS A 1 85 ? -22.351 -19.576 37.378 1.00 90.69 85 HIS A N 1
ATOM 711 C CA . HIS A 1 85 ? -21.065 -18.901 37.303 1.00 90.69 85 HIS A CA 1
ATOM 712 C C . HIS A 1 85 ? -20.232 -19.382 36.104 1.00 90.69 85 HIS A C 1
ATOM 714 O O . HIS A 1 85 ? -19.675 -18.550 35.385 1.00 90.69 85 HIS A O 1
ATOM 720 N N . ASP A 1 86 ? -20.232 -20.688 35.815 1.00 91.88 86 ASP A N 1
ATOM 721 C CA . ASP A 1 86 ? -19.512 -21.270 34.676 1.00 91.88 86 ASP A CA 1
ATOM 722 C C . ASP A 1 86 ? -20.031 -20.724 33.341 1.00 91.88 86 ASP A C 1
ATOM 724 O O . ASP A 1 86 ? -19.253 -20.352 32.456 1.00 91.88 86 ASP A O 1
ATOM 728 N N . LEU A 1 87 ? -21.360 -20.628 33.209 1.00 91.12 87 LEU A N 1
ATOM 729 C CA . LEU A 1 87 ? -22.015 -20.071 32.027 1.00 91.12 87 LEU A CA 1
ATOM 730 C C . LEU A 1 87 ? -21.622 -18.601 31.822 1.00 91.12 87 LEU A C 1
ATOM 732 O O . LEU A 1 87 ? -21.285 -18.198 30.705 1.00 91.12 87 LEU A O 1
ATOM 736 N N . MET A 1 88 ? -21.629 -17.804 32.894 1.00 91.69 88 MET A N 1
ATOM 737 C CA . MET A 1 88 ? -21.239 -16.393 32.844 1.00 91.69 88 MET A CA 1
ATOM 738 C C . MET A 1 88 ? -19.762 -16.217 32.484 1.00 91.69 88 MET A C 1
ATOM 740 O O . MET A 1 88 ? -19.432 -15.384 31.638 1.00 91.69 88 MET A O 1
ATOM 744 N N . LEU A 1 89 ? -18.872 -17.016 33.078 1.00 94.12 89 LEU A N 1
ATOM 745 C CA . LEU A 1 89 ? -17.441 -16.970 32.787 1.00 94.12 89 LEU A CA 1
ATOM 746 C C . LEU A 1 89 ? -17.165 -17.340 31.325 1.00 94.12 89 LEU A C 1
ATOM 748 O O . LEU A 1 89 ? -16.386 -16.671 30.632 1.00 94.12 89 LEU A O 1
ATOM 752 N N . ARG A 1 90 ? -17.845 -18.379 30.825 1.00 93.81 90 ARG A N 1
ATOM 753 C CA . ARG A 1 90 ? -17.743 -18.790 29.426 1.00 93.81 90 ARG A CA 1
ATOM 754 C C . ARG A 1 90 ? -18.253 -17.706 28.487 1.00 93.81 90 ARG A C 1
ATOM 756 O O . ARG A 1 90 ? -17.574 -17.419 27.502 1.00 93.81 90 ARG A O 1
ATOM 763 N N . HIS A 1 91 ? -19.397 -17.094 28.792 1.00 93.62 91 HIS A N 1
ATOM 764 C CA . HIS A 1 91 ? -19.918 -15.963 28.027 1.00 93.62 91 HIS A CA 1
ATOM 765 C C . HIS A 1 91 ? -18.907 -14.814 27.987 1.00 93.62 91 HIS A C 1
ATOM 767 O O . HIS A 1 91 ? -18.569 -14.353 26.903 1.00 93.62 91 HIS A O 1
ATOM 773 N N . ALA A 1 92 ? -18.360 -14.404 29.135 1.00 96.25 92 ALA A N 1
ATOM 774 C CA . ALA A 1 92 ? -17.384 -13.317 29.209 1.00 96.25 92 ALA A CA 1
ATOM 775 C C . ALA A 1 92 ? -16.123 -13.605 28.376 1.00 96.25 92 ALA A C 1
ATOM 777 O O . ALA A 1 92 ? -15.621 -12.728 27.675 1.00 96.25 92 ALA A O 1
ATOM 778 N N . THR A 1 93 ? -15.638 -14.850 28.395 1.00 97.06 93 THR A N 1
ATOM 779 C CA . THR A 1 93 ? -14.480 -15.262 27.586 1.00 97.06 93 THR A CA 1
ATOM 780 C C . THR A 1 93 ? -14.807 -15.250 26.092 1.00 97.06 93 THR A C 1
ATOM 782 O O . THR A 1 93 ? -14.007 -14.771 25.289 1.00 97.06 93 THR A O 1
ATOM 785 N N . LEU A 1 94 ? -15.982 -15.755 25.704 1.00 97.38 94 LEU A N 1
ATOM 786 C CA . LEU A 1 94 ? -16.429 -15.744 24.311 1.00 97.38 94 LEU A CA 1
ATOM 787 C C . LEU A 1 94 ? -16.648 -14.321 23.797 1.00 97.38 94 LEU A C 1
ATOM 789 O O . LEU A 1 94 ? -16.247 -14.020 22.680 1.00 97.38 94 LEU A O 1
ATOM 793 N N . GLU A 1 95 ? -17.225 -13.440 24.607 1.00 98.25 95 GLU A N 1
ATOM 794 C CA . GLU A 1 95 ? -17.419 -12.033 24.269 1.00 98.25 95 GLU A CA 1
ATOM 795 C C . GLU A 1 95 ? -16.074 -11.312 24.099 1.00 98.25 95 GLU A C 1
ATOM 797 O O . GLU A 1 95 ? -15.870 -10.600 23.111 1.00 98.25 95 GLU A O 1
ATOM 802 N N . ALA A 1 96 ? -15.123 -11.541 25.013 1.00 97.94 96 ALA A N 1
ATOM 803 C CA . ALA A 1 96 ? -13.773 -10.994 24.914 1.00 97.94 96 ALA A CA 1
ATOM 804 C C . ALA A 1 96 ? -13.057 -11.480 23.643 1.00 97.94 96 ALA A C 1
ATOM 806 O O . ALA A 1 96 ? -12.557 -10.662 22.869 1.00 97.94 96 ALA A O 1
ATOM 807 N N . SER A 1 97 ? -13.089 -12.790 23.383 1.00 97.94 97 SER A N 1
ATOM 808 C CA . SER A 1 97 ? -12.494 -13.397 22.188 1.00 97.94 97 SER A CA 1
ATOM 809 C C . SER A 1 97 ? -13.166 -12.911 20.902 1.00 97.94 97 SER A C 1
ATOM 811 O O . SER A 1 97 ? -12.484 -12.570 19.940 1.00 97.94 97 SER A O 1
ATOM 813 N N . GLN A 1 98 ? -14.496 -12.792 20.881 1.00 98.00 98 GLN A N 1
ATOM 814 C CA . GLN A 1 98 ? -15.231 -12.264 19.732 1.00 98.00 98 GLN A CA 1
ATOM 815 C C . GLN A 1 98 ? -14.849 -10.809 19.451 1.00 98.00 98 GLN A C 1
ATOM 817 O O . GLN A 1 98 ? -14.698 -10.421 18.292 1.00 98.00 98 GLN A O 1
ATOM 822 N N . LYS A 1 99 ? -14.703 -9.989 20.496 1.00 98.25 99 LYS A N 1
ATOM 823 C CA . LYS A 1 99 ? -14.278 -8.593 20.363 1.00 98.25 99 LYS A CA 1
ATOM 824 C C . LYS A 1 99 ? -12.865 -8.497 19.800 1.00 98.25 99 LYS A C 1
ATOM 826 O O . LYS A 1 99 ? -12.622 -7.666 18.930 1.00 98.25 99 LYS A O 1
ATOM 831 N N . GLU A 1 100 ? -11.954 -9.334 20.280 1.00 98.31 100 GLU A N 1
ATOM 832 C CA . GLU A 1 100 ? -10.580 -9.400 19.788 1.00 98.31 100 GLU A CA 1
ATOM 833 C C . GLU A 1 100 ? -10.518 -9.868 18.332 1.00 98.31 100 GLU A C 1
ATOM 835 O O . GLU A 1 100 ? -9.921 -9.187 17.503 1.00 98.31 100 GLU A O 1
ATOM 840 N N . LEU A 1 101 ? -11.238 -10.938 17.986 1.00 98.38 101 LEU A N 1
ATOM 841 C CA . LEU A 1 101 ? -11.313 -11.448 16.619 1.00 98.38 101 LEU A CA 1
ATOM 842 C C . LEU A 1 101 ? -11.882 -10.403 15.653 1.00 98.38 101 LEU A C 1
ATOM 844 O O . LEU A 1 101 ? -11.354 -10.223 14.562 1.00 98.38 101 LEU A O 1
ATOM 848 N N . LYS A 1 102 ? -12.925 -9.666 16.057 1.00 98.44 102 LYS A N 1
ATOM 849 C CA . LYS A 1 102 ? -13.481 -8.570 15.248 1.00 98.44 102 LYS A CA 1
ATOM 850 C C . LYS A 1 102 ? -12.470 -7.453 15.000 1.00 98.44 102 LYS A C 1
ATOM 852 O O . LYS A 1 102 ? -12.431 -6.934 13.890 1.00 98.44 102 LYS A O 1
ATOM 857 N N . ARG A 1 103 ? -11.665 -7.082 16.004 1.00 98.38 103 ARG A N 1
ATOM 858 C CA . ARG A 1 103 ? -10.587 -6.096 15.809 1.00 98.38 103 ARG A CA 1
ATOM 859 C C . ARG A 1 103 ? -9.535 -6.627 14.847 1.00 98.38 103 ARG A C 1
ATOM 861 O O . ARG A 1 103 ? -9.226 -5.949 13.883 1.00 98.38 103 ARG A O 1
ATOM 868 N N . HIS A 1 104 ? -9.074 -7.856 15.062 1.00 98.25 104 HIS A N 1
ATOM 869 C CA . HIS A 1 104 ? -8.069 -8.476 14.206 1.00 98.25 104 HIS A CA 1
ATOM 870 C C . HIS A 1 104 ? -8.535 -8.572 12.747 1.00 98.25 104 HIS A C 1
ATOM 872 O O . HIS A 1 104 ? -7.756 -8.325 11.835 1.00 98.25 104 HIS A O 1
ATOM 878 N N . ILE A 1 105 ? -9.807 -8.904 12.505 1.00 98.31 105 ILE A N 1
ATOM 879 C CA . ILE A 1 105 ? -10.379 -8.901 11.151 1.00 98.31 105 ILE A CA 1
ATOM 880 C C . ILE A 1 105 ? -10.326 -7.494 10.550 1.00 98.31 105 ILE A C 1
ATOM 882 O O . ILE A 1 105 ? -9.841 -7.348 9.435 1.00 98.31 105 ILE A O 1
ATOM 886 N N . ALA A 1 106 ? -10.762 -6.469 11.287 1.00 98.25 106 ALA A N 1
ATOM 887 C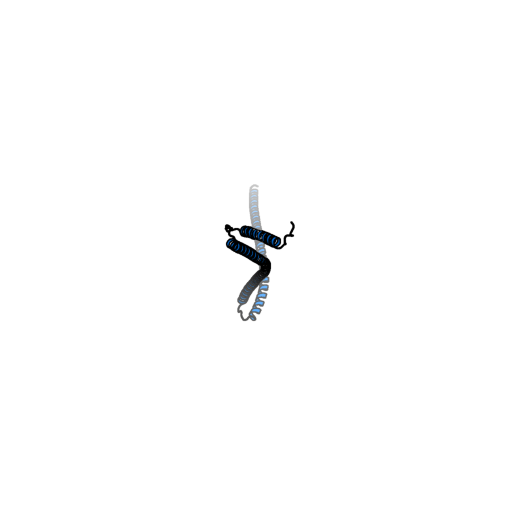 CA . ALA A 1 106 ? -10.734 -5.090 10.803 1.00 98.25 106 ALA A CA 1
ATOM 888 C C . ALA A 1 106 ? -9.303 -4.600 10.505 1.00 98.25 106 ALA A C 1
ATOM 890 O O . ALA A 1 106 ? -9.078 -3.926 9.499 1.00 98.25 106 ALA A O 1
ATOM 891 N N . ASP A 1 107 ? -8.333 -4.972 11.343 1.00 98.38 107 ASP A N 1
ATOM 892 C CA . ASP A 1 107 ? -6.922 -4.641 11.142 1.00 98.38 107 ASP A CA 1
ATOM 893 C C . ASP A 1 107 ? -6.372 -5.336 9.886 1.00 98.38 107 ASP A C 1
ATOM 895 O O . ASP A 1 107 ? -5.799 -4.674 9.019 1.00 98.38 107 ASP A O 1
ATOM 899 N N . CYS A 1 108 ? -6.626 -6.640 9.722 1.00 98.31 108 CYS A N 1
ATOM 900 C CA . CYS A 1 108 ? -6.236 -7.385 8.523 1.00 98.31 108 CYS A CA 1
ATOM 901 C C . CYS A 1 108 ? -6.892 -6.840 7.250 1.00 98.31 108 CYS A C 1
ATOM 903 O O . CYS A 1 108 ? -6.227 -6.729 6.223 1.00 98.31 108 CYS A O 1
ATOM 905 N N . GLU A 1 109 ? -8.179 -6.492 7.288 1.00 98.12 109 GLU A N 1
ATOM 906 C CA . GLU A 1 109 ? -8.870 -5.865 6.156 1.00 98.12 109 GLU A CA 1
ATOM 907 C C . GLU A 1 109 ? -8.226 -4.522 5.793 1.00 98.12 109 GLU A C 1
ATOM 909 O O . GLU A 1 109 ? -7.992 -4.247 4.614 1.00 98.12 109 GLU A O 1
ATOM 914 N N . GLY A 1 110 ? -7.861 -3.721 6.798 1.00 98.44 110 GLY A N 1
ATOM 915 C CA . GLY A 1 110 ? -7.131 -2.472 6.606 1.00 98.44 110 GLY A CA 1
ATOM 916 C C . GLY A 1 110 ? -5.747 -2.673 5.983 1.00 98.44 110 GLY A C 1
ATOM 917 O O . GLY A 1 110 ? -5.359 -1.920 5.089 1.00 98.44 110 GLY A O 1
ATOM 918 N N . GLU A 1 111 ? -4.996 -3.684 6.417 1.00 98.44 111 GLU A N 1
ATOM 919 C CA . GLU A 1 111 ? -3.691 -4.027 5.839 1.00 98.44 111 GLU A CA 1
ATOM 920 C C . GLU A 1 111 ? -3.806 -4.564 4.409 1.00 98.44 111 GLU A C 1
ATOM 922 O O . GLU A 1 111 ? -3.048 -4.141 3.533 1.00 98.44 111 GLU A O 1
ATOM 927 N N . MET A 1 112 ? -4.780 -5.438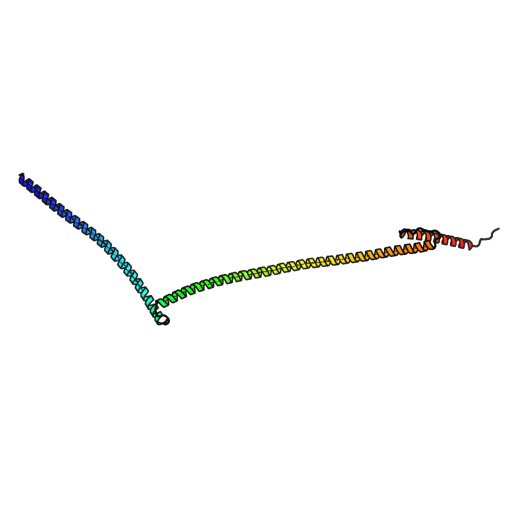 4.140 1.00 98.31 112 MET A N 1
ATOM 928 C CA . MET A 1 112 ? -5.033 -5.944 2.791 1.00 98.31 112 MET A CA 1
ATOM 929 C C . MET A 1 112 ? -5.380 -4.816 1.824 1.00 98.31 112 MET A C 1
ATOM 931 O O . MET A 1 112 ? -4.882 -4.805 0.699 1.00 98.31 112 MET A O 1
ATOM 935 N N . GLU A 1 113 ? -6.217 -3.867 2.244 1.00 98.31 113 GLU A N 1
ATOM 936 C CA . GLU A 1 113 ? -6.602 -2.742 1.396 1.00 98.31 113 GLU A CA 1
ATOM 937 C C . GLU A 1 113 ? -5.409 -1.818 1.113 1.00 98.31 113 GLU A C 1
ATOM 939 O O . GLU A 1 113 ? -5.196 -1.430 -0.037 1.00 98.31 113 GLU A O 1
ATOM 944 N N . LYS A 1 114 ? -4.557 -1.546 2.112 1.00 98.50 114 LYS A N 1
ATOM 945 C CA . LYS A 1 114 ? -3.295 -0.813 1.901 1.00 98.50 114 LYS A CA 1
ATOM 946 C C . LYS A 1 114 ? -2.394 -1.521 0.891 1.00 98.50 114 LYS A C 1
ATOM 948 O O . LYS A 1 114 ? -1.973 -0.906 -0.086 1.00 98.50 114 LYS A O 1
ATOM 953 N N . LEU A 1 115 ? -2.153 -2.820 1.074 1.00 98.50 115 LEU A N 1
ATOM 954 C CA . LEU A 1 115 ? -1.300 -3.598 0.174 1.00 98.50 115 LEU A CA 1
ATOM 955 C C . LEU A 1 115 ? -1.874 -3.647 -1.250 1.00 98.50 115 LEU A C 1
ATOM 957 O O . LEU A 1 115 ? -1.137 -3.569 -2.234 1.00 98.50 115 LEU A O 1
ATOM 961 N N . ARG A 1 116 ? -3.202 -3.732 -1.379 1.00 98.50 116 ARG A N 1
ATOM 962 C CA . ARG A 1 116 ? -3.898 -3.688 -2.668 1.00 98.50 116 ARG A CA 1
ATOM 963 C C . ARG A 1 116 ? -3.691 -2.347 -3.375 1.00 98.50 116 ARG A C 1
ATOM 965 O O . ARG A 1 116 ? -3.414 -2.337 -4.576 1.00 98.50 116 ARG A O 1
ATOM 972 N N . GLN A 1 117 ? -3.787 -1.237 -2.646 1.00 98.50 117 GLN A N 1
ATOM 973 C CA . GLN A 1 117 ? -3.539 0.106 -3.177 1.00 98.50 117 GLN A CA 1
ATOM 974 C C . GLN A 1 117 ? -2.074 0.292 -3.590 1.00 98.50 117 GLN A C 1
ATOM 976 O O . GLN A 1 117 ? -1.804 0.781 -4.690 1.00 98.50 117 GLN A O 1
ATOM 981 N N . GLU A 1 118 ? -1.129 -0.153 -2.761 1.00 98.56 118 GLU A N 1
ATOM 982 C CA . GLU A 1 118 ? 0.305 -0.119 -3.069 1.00 98.56 118 GLU A CA 1
ATOM 983 C C . GLU A 1 118 ? 0.632 -0.923 -4.331 1.00 98.56 118 GLU A C 1
ATOM 985 O O . GLU A 1 118 ? 1.314 -0.422 -5.229 1.00 98.56 118 GLU A O 1
ATOM 990 N N . LEU A 1 119 ? 0.082 -2.136 -4.454 1.00 98.50 119 LEU A N 1
ATOM 991 C CA . LEU A 1 119 ? 0.247 -2.971 -5.641 1.00 98.50 119 LEU A CA 1
ATOM 992 C C . LEU A 1 119 ? -0.324 -2.290 -6.889 1.00 98.50 119 LEU A C 1
ATOM 994 O O . LEU A 1 119 ? 0.331 -2.258 -7.931 1.00 98.50 119 LEU A O 1
ATOM 998 N N . GLN A 1 120 ? -1.526 -1.718 -6.802 1.00 98.56 120 GLN A N 1
ATOM 999 C CA . GLN A 1 120 ? -2.143 -1.021 -7.928 1.00 98.56 120 GLN A CA 1
ATOM 1000 C C . GLN A 1 120 ? -1.308 0.190 -8.367 1.00 98.56 120 GLN A C 1
ATOM 1002 O O . GLN A 1 120 ? -1.100 0.400 -9.567 1.00 98.56 120 GLN A O 1
ATOM 1007 N N . GLN A 1 121 ? -0.789 0.962 -7.411 1.00 98.56 121 GLN A N 1
ATOM 1008 C CA . GLN A 1 121 ? 0.080 2.097 -7.694 1.00 98.56 121 GLN A CA 1
ATOM 1009 C C . GLN A 1 121 ? 1.403 1.646 -8.323 1.00 98.56 121 GLN A C 1
ATOM 1011 O O . GLN A 1 121 ? 1.853 2.249 -9.301 1.00 98.56 121 GLN A O 1
ATOM 1016 N N . TYR A 1 122 ? 2.004 0.569 -7.814 1.00 98.56 122 TYR A N 1
ATOM 1017 C CA . TYR A 1 122 ? 3.217 -0.018 -8.377 1.00 98.56 122 TYR A CA 1
ATOM 1018 C C . TYR A 1 122 ? 3.004 -0.475 -9.823 1.00 98.56 122 TYR A C 1
ATOM 1020 O O . TYR A 1 122 ? 3.792 -0.118 -10.699 1.00 98.56 122 TYR A O 1
ATOM 1028 N N . LEU A 1 123 ? 1.916 -1.200 -10.103 1.00 98.50 123 LEU A N 1
ATOM 1029 C CA . LEU A 1 123 ? 1.585 -1.658 -11.455 1.00 98.50 123 LEU A CA 1
ATOM 1030 C C . LEU A 1 123 ? 1.389 -0.484 -12.417 1.00 98.50 123 LEU A C 1
ATOM 1032 O O . LEU A 1 123 ? 1.934 -0.500 -13.520 1.00 98.50 123 LEU A O 1
ATOM 1036 N N . LYS A 1 124 ? 0.674 0.563 -11.988 1.00 98.38 124 LYS A N 1
ATOM 1037 C CA . LYS A 1 124 ? 0.486 1.787 -12.779 1.00 98.38 124 LYS A CA 1
ATOM 1038 C C . LYS A 1 124 ? 1.818 2.478 -13.078 1.00 98.38 124 LYS A C 1
ATOM 1040 O O . LYS A 1 124 ? 2.077 2.845 -14.222 1.00 98.38 124 LYS A O 1
ATOM 1045 N N . ASN A 1 125 ? 2.667 2.639 -12.066 1.00 98.44 125 ASN A N 1
ATOM 1046 C CA . ASN A 1 125 ? 3.981 3.262 -12.219 1.00 98.44 125 ASN A CA 1
ATOM 1047 C C . ASN A 1 125 ? 4.887 2.438 -13.143 1.00 98.44 125 ASN A C 1
ATOM 1049 O O . ASN A 1 125 ? 5.544 2.996 -14.017 1.00 98.44 125 ASN A O 1
ATOM 1053 N N . SER A 1 126 ? 4.885 1.114 -12.992 1.00 98.38 126 SER A N 1
ATOM 1054 C CA . SER A 1 126 ? 5.657 0.200 -13.833 1.00 98.38 126 SER A CA 1
ATOM 1055 C C . SER A 1 126 ? 5.196 0.250 -15.291 1.00 98.38 126 SER A C 1
ATOM 1057 O O . SER A 1 126 ? 6.018 0.416 -16.190 1.00 98.38 126 SER A O 1
ATOM 1059 N N . ALA A 1 127 ? 3.882 0.220 -15.538 1.00 98.25 127 ALA A N 1
ATOM 1060 C CA . ALA A 1 127 ? 3.322 0.358 -16.880 1.00 98.25 127 ALA A CA 1
ATOM 1061 C C . ALA A 1 127 ? 3.717 1.692 -17.536 1.00 98.25 127 ALA A C 1
ATOM 1063 O O . ALA A 1 127 ? 4.148 1.709 -18.689 1.00 98.25 127 ALA A O 1
ATOM 1064 N N . ASN A 1 128 ? 3.644 2.799 -16.790 1.00 98.31 128 ASN A N 1
ATOM 1065 C CA . ASN A 1 128 ? 4.098 4.103 -17.272 1.00 98.31 128 ASN A CA 1
ATOM 1066 C C . ASN A 1 128 ? 5.600 4.103 -17.590 1.00 98.31 128 ASN A C 1
ATOM 1068 O O . ASN A 1 128 ? 5.993 4.582 -18.649 1.00 98.31 128 ASN A O 1
ATOM 1072 N N . ASN A 1 129 ? 6.435 3.524 -16.724 1.00 98.31 129 ASN A N 1
ATOM 1073 C CA . ASN A 1 129 ? 7.875 3.427 -16.966 1.00 98.31 129 ASN A CA 1
ATOM 1074 C C . ASN A 1 129 ? 8.190 2.602 -18.219 1.00 98.31 129 ASN A C 1
ATOM 1076 O O . ASN A 1 129 ? 9.037 3.003 -19.013 1.00 98.31 129 ASN A O 1
ATOM 1080 N N . ILE A 1 130 ? 7.487 1.485 -18.433 1.00 98.38 130 ILE A N 1
ATOM 1081 C CA . ILE A 1 130 ? 7.622 0.667 -19.645 1.00 98.38 130 ILE A CA 1
ATOM 1082 C C . ILE A 1 130 ? 7.268 1.486 -20.893 1.00 98.38 130 ILE A C 1
ATOM 1084 O O . ILE A 1 130 ? 7.969 1.396 -21.900 1.00 98.38 130 ILE A O 1
ATOM 1088 N N . LEU A 1 131 ? 6.204 2.291 -20.848 1.00 98.19 131 LEU A N 1
ATOM 1089 C CA . LEU A 1 131 ? 5.824 3.158 -21.966 1.00 98.19 131 LEU A CA 1
ATOM 1090 C C . LEU A 1 131 ? 6.886 4.227 -22.245 1.00 98.19 131 LEU A C 1
ATOM 1092 O O . LEU A 1 131 ? 7.276 4.404 -23.399 1.00 98.19 131 LEU A O 1
ATOM 1096 N N . THR A 1 132 ? 7.398 4.889 -21.206 1.00 98.44 132 THR A N 1
ATOM 1097 C CA . THR A 1 132 ? 8.473 5.882 -21.336 1.00 98.44 132 THR A CA 1
ATOM 1098 C C . THR A 1 132 ? 9.728 5.262 -21.947 1.00 98.44 132 THR A C 1
ATOM 1100 O O . THR A 1 132 ? 10.222 5.756 -22.957 1.00 98.44 132 THR A O 1
ATOM 1103 N N . LEU A 1 133 ? 10.184 4.120 -21.423 1.00 98.44 133 LEU A N 1
ATOM 1104 C CA . LEU A 1 133 ? 11.356 3.416 -21.949 1.00 98.44 133 LEU A CA 1
ATOM 1105 C C . LEU A 1 133 ? 11.159 2.963 -23.401 1.00 98.44 133 LEU A C 1
ATOM 1107 O O . LEU A 1 133 ? 12.084 3.052 -24.204 1.00 98.44 133 LEU A O 1
ATOM 1111 N N . ASN A 1 134 ? 9.961 2.505 -23.772 1.00 98.38 134 ASN A N 1
ATOM 1112 C CA . ASN A 1 134 ? 9.665 2.155 -25.163 1.00 98.38 134 ASN A CA 1
ATOM 1113 C C . ASN A 1 134 ? 9.743 3.368 -26.096 1.00 98.38 134 ASN A C 1
ATOM 1115 O O . ASN A 1 134 ? 10.273 3.253 -27.206 1.00 98.38 134 ASN A O 1
ATOM 1119 N N . ASN A 1 135 ? 9.258 4.529 -25.653 1.00 98.25 135 ASN A N 1
ATOM 1120 C CA . ASN A 1 135 ? 9.395 5.770 -26.412 1.00 98.25 135 ASN A CA 1
ATOM 1121 C C . ASN A 1 135 ? 10.871 6.148 -26.585 1.00 98.25 135 ASN A C 1
ATOM 1123 O O . ASN A 1 135 ? 11.296 6.424 -27.709 1.00 98.25 135 ASN A O 1
ATOM 1127 N N . ASP A 1 136 ? 11.671 6.065 -25.522 1.00 98.50 136 ASP A N 1
ATOM 1128 C CA . ASP A 1 136 ? 13.108 6.360 -25.570 1.00 98.50 136 ASP A CA 1
ATOM 1129 C C . ASP A 1 136 ? 13.856 5.410 -26.516 1.00 98.50 136 ASP A C 1
ATOM 1131 O O . ASP A 1 136 ? 14.687 5.843 -27.323 1.00 98.50 136 ASP A O 1
ATOM 1135 N N . VAL A 1 137 ? 13.526 4.114 -26.483 1.00 98.44 137 VAL A N 1
ATOM 1136 C CA . VAL A 1 137 ? 14.070 3.110 -27.410 1.00 98.44 137 VAL A CA 1
ATOM 1137 C C . VAL A 1 137 ? 13.705 3.451 -28.853 1.00 98.44 137 VAL A C 1
ATOM 1139 O O . VAL A 1 137 ? 14.564 3.374 -29.733 1.00 98.44 137 VAL A O 1
ATOM 1142 N N . SER A 1 138 ? 12.457 3.844 -29.114 1.00 98.25 138 SER A N 1
ATOM 1143 C CA . SER A 1 138 ? 11.997 4.233 -30.451 1.00 98.25 138 SER A CA 1
ATOM 1144 C C . SER A 1 138 ? 12.756 5.455 -30.982 1.00 98.25 138 SER A C 1
ATOM 1146 O O . SER A 1 138 ? 13.309 5.413 -32.085 1.00 98.25 138 SER A O 1
ATOM 1148 N N . ILE A 1 139 ? 12.881 6.505 -30.164 1.00 98.38 139 ILE A N 1
ATOM 1149 C CA . ILE A 1 139 ? 13.628 7.726 -30.501 1.00 98.38 139 ILE A CA 1
ATOM 1150 C C . ILE A 1 139 ? 15.095 7.392 -30.782 1.00 98.38 139 ILE A C 1
ATOM 1152 O O . ILE A 1 139 ? 15.646 7.784 -31.814 1.00 98.38 139 ILE A O 1
ATOM 1156 N N . THR A 1 140 ? 15.724 6.616 -29.900 1.00 98.38 140 THR A N 1
ATOM 1157 C CA . THR A 1 140 ? 17.132 6.229 -30.039 1.00 98.38 140 THR A CA 1
ATOM 1158 C C . THR A 1 140 ? 17.360 5.403 -31.304 1.00 98.38 140 THR A C 1
ATOM 1160 O O . THR A 1 140 ? 18.311 5.664 -32.041 1.00 98.38 140 THR A O 1
ATOM 1163 N N . ARG A 1 141 ? 16.463 4.458 -31.623 1.00 98.38 141 ARG A N 1
ATOM 1164 C CA . ARG A 1 141 ? 16.511 3.689 -32.877 1.00 98.38 141 ARG A CA 1
ATOM 1165 C C . ARG A 1 141 ? 16.402 4.590 -34.101 1.00 98.38 141 ARG A C 1
ATOM 1167 O O . ARG A 1 141 ? 17.176 4.424 -35.039 1.00 98.38 141 ARG A O 1
ATOM 1174 N N . GLN A 1 142 ? 15.498 5.568 -34.092 1.00 98.44 142 GLN A N 1
ATOM 1175 C CA . GLN A 1 142 ? 15.353 6.501 -35.210 1.00 98.44 142 GLN A CA 1
ATOM 1176 C C . GLN A 1 142 ? 16.619 7.345 -35.420 1.00 98.44 142 GLN A C 1
ATOM 1178 O O . GLN A 1 142 ? 17.050 7.554 -36.557 1.00 98.44 142 GLN A O 1
ATOM 1183 N N . ILE A 1 143 ? 17.232 7.823 -34.332 1.00 98.44 143 ILE A N 1
ATOM 1184 C CA . ILE A 1 143 ? 18.496 8.568 -34.388 1.00 98.44 143 ILE A CA 1
ATOM 1185 C C . ILE A 1 143 ? 19.614 7.674 -34.931 1.00 98.44 143 ILE A C 1
ATOM 1187 O O . ILE A 1 143 ? 20.358 8.104 -35.815 1.00 98.44 143 ILE A O 1
ATOM 1191 N N . TYR A 1 144 ? 19.708 6.438 -34.439 1.00 98.50 144 TYR A N 1
ATOM 1192 C CA . TYR A 1 144 ? 20.694 5.461 -34.891 1.00 98.50 144 TYR A CA 1
ATOM 1193 C C . TYR A 1 144 ? 20.568 5.180 -36.392 1.00 98.50 144 TYR A C 1
ATOM 1195 O O . TYR A 1 144 ? 21.552 5.317 -37.114 1.00 98.50 144 TYR A O 1
ATOM 1203 N N . GLU A 1 145 ? 19.367 4.870 -36.885 1.00 98.44 145 GLU A N 1
ATOM 1204 C CA . GLU A 1 145 ? 19.134 4.600 -38.310 1.00 98.44 145 GLU A CA 1
ATOM 1205 C C . GLU A 1 145 ? 19.486 5.810 -39.183 1.00 98.44 145 GLU A C 1
ATOM 1207 O O . GLU A 1 145 ? 20.161 5.670 -40.203 1.00 98.44 145 GLU A O 1
ATOM 1212 N N . ARG A 1 146 ? 19.131 7.027 -38.747 1.00 98.38 146 ARG A N 1
ATOM 1213 C CA . ARG A 1 146 ? 19.521 8.259 -39.450 1.00 98.38 146 ARG A CA 1
ATOM 1214 C C . ARG A 1 146 ? 21.038 8.400 -39.538 1.00 98.38 146 ARG A C 1
ATOM 1216 O O . ARG A 1 146 ? 21.557 8.738 -40.599 1.00 98.38 146 ARG A O 1
ATOM 1223 N N . LYS A 1 147 ? 21.753 8.159 -38.436 1.00 98.25 147 LYS A N 1
ATOM 1224 C CA . LYS A 1 147 ? 23.219 8.219 -38.415 1.00 98.25 147 LYS A CA 1
ATOM 1225 C C . LYS A 1 147 ? 23.842 7.127 -39.274 1.00 98.25 147 LYS A C 1
ATOM 1227 O O . LYS A 1 147 ? 24.757 7.430 -40.029 1.00 98.25 147 LYS A O 1
ATOM 1232 N N . ARG A 1 148 ? 23.301 5.908 -39.241 1.00 98.31 148 ARG A N 1
ATOM 1233 C CA . ARG A 1 148 ? 23.757 4.794 -40.078 1.00 98.31 148 ARG A CA 1
ATOM 1234 C C . ARG A 1 148 ? 23.655 5.128 -41.565 1.00 98.31 148 ARG A C 1
ATOM 1236 O O . ARG A 1 148 ? 24.616 4.909 -42.295 1.00 98.31 148 ARG A O 1
ATOM 1243 N N . LEU A 1 149 ? 22.527 5.696 -41.996 1.00 98.31 149 LEU A N 1
ATOM 1244 C CA . LEU A 1 149 ? 22.331 6.136 -43.381 1.00 98.31 149 LEU A CA 1
ATOM 1245 C C . LEU A 1 149 ? 23.313 7.250 -43.767 1.00 98.31 149 LEU A C 1
ATOM 1247 O O . LEU A 1 149 ? 23.977 7.139 -44.791 1.00 98.31 149 LEU A O 1
ATOM 1251 N N . GLN A 1 150 ? 23.484 8.266 -42.913 1.00 98.31 150 GLN A N 1
ATOM 1252 C CA . GLN A 1 150 ? 24.461 9.340 -43.148 1.00 98.31 150 GLN A CA 1
ATOM 1253 C C . GLN A 1 150 ? 25.890 8.804 -43.302 1.00 98.31 150 GLN A C 1
ATOM 1255 O O . GLN A 1 150 ? 26.621 9.238 -44.188 1.00 98.31 150 GLN A O 1
ATOM 1260 N N . THR A 1 151 ? 26.297 7.857 -42.456 1.00 98.19 151 THR A N 1
ATOM 1261 C CA . THR A 1 151 ? 27.617 7.225 -42.552 1.00 98.19 151 THR A CA 1
ATOM 1262 C C . THR A 1 151 ? 27.765 6.424 -43.843 1.00 98.19 151 THR A C 1
ATOM 1264 O O . THR A 1 151 ? 28.808 6.516 -44.482 1.00 98.19 151 THR A O 1
ATOM 1267 N N . ALA A 1 152 ? 26.735 5.681 -44.258 1.00 98.12 152 ALA A N 1
ATOM 1268 C CA . ALA A 1 152 ? 26.761 4.926 -45.509 1.00 98.12 152 ALA A CA 1
ATOM 1269 C C . ALA A 1 152 ? 26.890 5.843 -46.741 1.00 98.12 152 ALA A C 1
ATOM 1271 O O . ALA A 1 152 ? 27.695 5.562 -47.629 1.00 98.12 152 ALA A O 1
ATOM 1272 N N . ASP A 1 153 ? 26.165 6.965 -46.768 1.00 98.25 15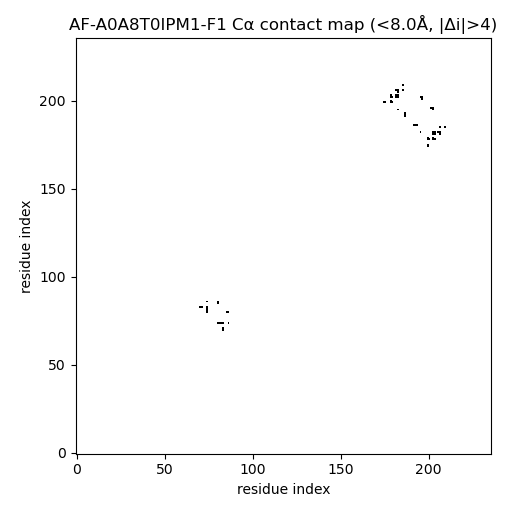3 ASP A N 1
ATOM 1273 C CA . ASP A 1 153 ? 26.266 7.955 -47.848 1.00 98.25 153 ASP A CA 1
ATOM 1274 C C . ASP A 1 153 ? 27.656 8.601 -47.902 1.00 98.25 153 ASP A C 1
ATOM 1276 O O . ASP A 1 153 ? 28.247 8.736 -48.975 1.00 98.25 153 ASP A O 1
ATOM 1280 N N . LEU A 1 154 ? 28.216 8.967 -46.743 1.00 97.94 154 LEU A N 1
ATOM 1281 C CA . LEU A 1 154 ? 29.576 9.503 -46.662 1.00 97.94 154 LEU A CA 1
ATOM 1282 C C . LEU A 1 154 ? 30.615 8.483 -47.135 1.00 97.94 154 LEU A C 1
ATOM 1284 O O . LEU A 1 154 ? 31.518 8.857 -47.881 1.00 97.94 154 LEU A O 1
ATOM 1288 N N . GLN A 1 155 ? 30.468 7.211 -46.757 1.00 97.81 155 GLN A N 1
ATOM 1289 C CA . GLN A 1 155 ? 31.366 6.151 -47.207 1.00 97.81 155 GLN A CA 1
ATOM 1290 C C . GLN A 1 155 ? 31.319 6.000 -48.729 1.00 97.81 155 GLN A C 1
ATOM 1292 O O . GLN A 1 155 ? 32.362 6.009 -49.374 1.00 97.81 155 GLN A O 1
ATOM 1297 N N . LYS A 1 156 ? 30.118 5.979 -49.318 1.00 97.94 156 LYS A N 1
ATOM 1298 C CA . LYS A 1 156 ? 29.946 5.927 -50.775 1.00 97.94 156 LYS A CA 1
ATOM 1299 C C . LYS A 1 156 ? 30.612 7.114 -51.480 1.00 97.94 156 LYS A C 1
ATOM 1301 O O . LYS A 1 156 ? 31.233 6.943 -52.529 1.00 97.94 156 LYS A O 1
ATOM 1306 N N . ASN A 1 157 ? 30.492 8.316 -50.914 1.00 97.69 157 ASN A N 1
ATOM 1307 C CA . ASN A 1 157 ? 31.142 9.507 -51.461 1.00 97.69 157 ASN A CA 1
ATOM 1308 C C . ASN A 1 157 ? 32.671 9.398 -51.393 1.00 97.69 157 ASN A C 1
ATOM 1310 O O . ASN A 1 157 ? 33.344 9.724 -52.370 1.00 97.69 157 ASN A O 1
ATOM 1314 N N . ILE A 1 158 ? 33.216 8.909 -50.273 1.00 97.75 158 ILE A N 1
ATOM 1315 C CA . ILE A 1 158 ? 34.655 8.659 -50.116 1.00 97.75 158 ILE A CA 1
ATOM 1316 C C . ILE A 1 158 ? 35.134 7.642 -51.154 1.00 97.75 158 ILE A C 1
ATOM 1318 O O . ILE A 1 158 ? 36.107 7.918 -51.852 1.00 97.75 158 ILE A O 1
ATOM 1322 N N . ASP A 1 159 ? 34.435 6.518 -51.308 1.00 97.69 159 ASP A N 1
ATOM 1323 C CA . ASP A 1 159 ? 34.808 5.465 -52.256 1.00 97.69 159 ASP A CA 1
ATOM 1324 C C . ASP A 1 159 ? 34.835 6.001 -53.699 1.00 97.69 159 ASP A C 1
ATOM 1326 O O . ASP A 1 159 ? 35.810 5.795 -54.421 1.00 97.69 159 ASP A O 1
ATOM 1330 N N . SER A 1 160 ? 33.830 6.791 -54.096 1.00 97.75 160 SER A N 1
ATOM 1331 C CA . SER A 1 160 ? 33.786 7.427 -55.422 1.00 97.75 160 SER A CA 1
ATOM 1332 C C . SER A 1 160 ? 34.913 8.449 -55.636 1.00 97.75 160 SER A C 1
ATOM 1334 O O . SER A 1 160 ? 35.510 8.522 -56.719 1.00 97.75 160 SER A O 1
ATOM 1336 N N . MET A 1 161 ? 35.251 9.232 -54.605 1.00 97.19 161 MET A N 1
ATOM 1337 C CA . MET A 1 161 ? 36.386 10.158 -54.655 1.00 97.19 161 MET A CA 1
ATOM 1338 C C . MET A 1 161 ? 37.718 9.414 -54.780 1.00 97.19 161 MET A C 1
ATOM 1340 O O . MET A 1 161 ? 38.575 9.835 -55.561 1.00 97.19 161 MET A O 1
ATOM 1344 N N . LEU A 1 162 ? 37.892 8.314 -54.043 1.00 97.38 162 LEU A N 1
ATOM 1345 C CA . LEU A 1 162 ? 39.080 7.467 -54.115 1.00 97.38 162 LEU A CA 1
ATOM 1346 C C . LEU A 1 162 ? 39.217 6.825 -55.495 1.00 97.38 162 LEU A C 1
ATOM 1348 O O . LEU A 1 162 ? 40.299 6.885 -56.075 1.00 97.38 162 LEU A O 1
ATOM 1352 N N . GLU A 1 163 ? 38.132 6.294 -56.056 1.00 97.38 163 GLU A N 1
ATOM 1353 C CA . GLU A 1 163 ? 38.115 5.709 -57.399 1.00 97.38 163 GLU A CA 1
ATOM 1354 C C . GLU A 1 163 ? 38.489 6.750 -58.464 1.00 97.38 163 GLU A C 1
ATOM 1356 O O . GLU A 1 163 ? 39.377 6.525 -59.290 1.00 97.38 163 GLU A O 1
ATOM 1361 N N . THR A 1 164 ? 37.903 7.949 -58.385 1.00 97.12 164 THR A N 1
ATOM 1362 C CA . THR A 1 164 ? 38.240 9.065 -59.282 1.00 97.12 164 THR A CA 1
ATOM 1363 C C . THR A 1 164 ? 39.703 9.492 -59.133 1.00 97.12 164 THR A C 1
ATOM 1365 O O . THR A 1 164 ? 40.384 9.759 -60.126 1.00 97.12 164 THR A O 1
ATOM 1368 N N . SER A 1 165 ? 40.210 9.566 -57.901 1.00 97.31 165 SER A N 1
ATOM 1369 C CA . SER A 1 165 ? 41.605 9.913 -57.621 1.00 97.31 165 SER A CA 1
ATOM 1370 C C . SER A 1 165 ? 42.575 8.859 -58.165 1.00 97.31 165 SER A C 1
ATOM 1372 O O . SER A 1 165 ? 43.573 9.205 -58.805 1.00 97.31 165 SER A O 1
ATOM 1374 N N . ALA A 1 166 ? 42.256 7.574 -57.990 1.00 96.81 166 ALA A N 1
ATOM 1375 C CA . ALA A 1 166 ? 43.029 6.459 -58.524 1.00 96.81 166 ALA A CA 1
ATOM 1376 C C . ALA A 1 166 ? 43.055 6.484 -60.058 1.00 96.81 166 ALA A C 1
ATOM 1378 O O . ALA A 1 166 ? 44.132 6.399 -60.650 1.00 96.81 166 ALA A O 1
ATOM 1379 N N . ALA A 1 167 ? 41.905 6.709 -60.703 1.00 96.94 167 ALA A N 1
ATOM 1380 C CA . ALA A 1 167 ? 41.808 6.845 -62.154 1.00 96.94 167 ALA A CA 1
ATOM 1381 C C . ALA A 1 167 ? 42.644 8.025 -62.682 1.00 96.94 167 ALA A C 1
ATOM 1383 O O . ALA A 1 167 ? 43.392 7.872 -63.647 1.00 96.94 167 ALA A O 1
ATOM 1384 N N . ARG A 1 168 ? 42.591 9.194 -62.023 1.00 96.25 168 ARG A N 1
ATOM 1385 C CA . ARG A 1 168 ? 43.433 10.354 -62.378 1.00 96.25 168 ARG A CA 1
ATOM 1386 C C . ARG A 1 168 ? 44.919 10.072 -62.181 1.00 96.25 168 ARG A C 1
ATOM 1388 O O . ARG A 1 168 ? 45.728 10.457 -63.021 1.00 96.25 168 ARG A O 1
ATOM 1395 N N . THR A 1 169 ? 45.279 9.400 -61.091 1.00 96.50 169 THR A N 1
ATOM 1396 C CA . THR A 1 169 ? 46.668 9.021 -60.797 1.00 96.50 169 THR A CA 1
ATOM 1397 C C . THR A 1 169 ? 47.205 8.055 -61.852 1.00 96.50 169 THR A C 1
ATOM 1399 O O . THR A 1 169 ? 48.318 8.252 -6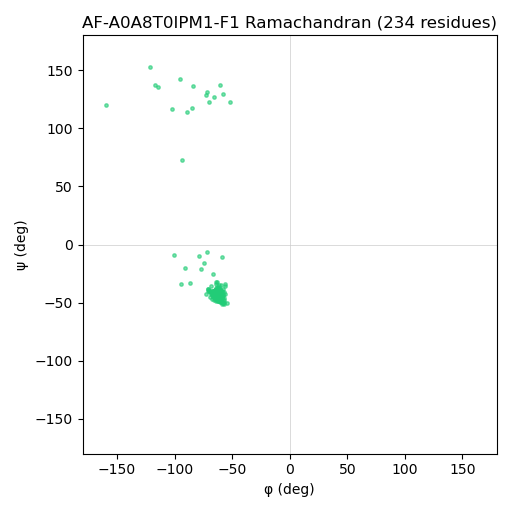2.339 1.00 96.50 169 THR A O 1
ATOM 1402 N N . LEU A 1 170 ? 46.400 7.071 -62.264 1.00 96.50 170 LEU A N 1
ATOM 1403 C CA . LEU A 1 170 ? 46.733 6.137 -63.339 1.00 96.50 170 LEU A CA 1
ATOM 1404 C C . LEU A 1 170 ? 46.873 6.847 -64.691 1.00 96.50 170 LEU A C 1
ATOM 1406 O O . LEU A 1 170 ? 47.852 6.635 -65.397 1.00 96.50 170 LEU A O 1
ATOM 1410 N N . ALA A 1 171 ? 45.934 7.726 -65.048 1.00 95.31 171 ALA A N 1
ATOM 1411 C CA . ALA A 1 171 ? 46.027 8.498 -66.286 1.00 95.31 171 ALA A CA 1
ATOM 1412 C C . ALA A 1 171 ? 47.297 9.365 -66.306 1.00 95.31 171 ALA A C 1
ATOM 1414 O O . ALA A 1 171 ? 48.016 9.399 -67.304 1.00 95.31 171 ALA A O 1
ATOM 1415 N N . ARG A 1 172 ? 47.626 10.012 -65.178 1.00 93.50 172 ARG A N 1
ATOM 1416 C CA . ARG A 1 172 ? 48.867 10.781 -65.031 1.00 93.50 172 ARG A CA 1
ATOM 1417 C C . ARG A 1 172 ? 50.094 9.898 -65.244 1.00 93.50 172 ARG A C 1
ATOM 1419 O O . ARG A 1 172 ? 50.970 10.285 -66.009 1.00 93.50 172 ARG A O 1
ATOM 1426 N N . SER A 1 173 ? 50.166 8.731 -64.599 1.00 93.44 173 SER A N 1
ATOM 1427 C CA . SER A 1 173 ? 51.322 7.836 -64.739 1.00 93.44 173 SER A CA 1
ATOM 1428 C C . SER A 1 173 ? 51.468 7.304 -66.165 1.00 93.44 173 SER A C 1
ATOM 1430 O O . SER A 1 173 ? 52.580 7.266 -66.684 1.00 93.44 173 SER A O 1
ATOM 1432 N N . GLN A 1 174 ? 50.361 6.976 -66.837 1.00 93.75 174 GLN A N 1
ATOM 1433 C CA . GLN A 1 174 ? 50.359 6.575 -68.245 1.00 93.75 174 GLN A CA 1
ATOM 1434 C C . GLN A 1 174 ? 50.889 7.680 -69.165 1.00 93.75 174 GLN A C 1
ATOM 1436 O O . GLN A 1 174 ? 51.713 7.394 -70.032 1.00 93.75 174 GLN A O 1
ATOM 1441 N N . VAL A 1 175 ? 50.473 8.936 -68.959 1.00 91.06 175 VAL A N 1
ATOM 1442 C CA . VAL A 1 175 ? 50.992 10.085 -69.722 1.00 91.06 175 VAL A CA 1
ATOM 1443 C C . VAL A 1 175 ? 52.488 10.280 -69.472 1.00 91.06 175 VAL A C 1
ATOM 1445 O O . VAL A 1 175 ? 53.233 10.451 -70.436 1.00 91.06 175 VAL A O 1
ATOM 1448 N N . CYS A 1 176 ? 52.946 10.203 -68.216 1.00 90.12 176 CYS A N 1
ATOM 1449 C CA . CYS A 1 176 ? 54.374 10.288 -67.890 1.00 90.12 176 CYS A CA 1
ATOM 1450 C C . CYS A 1 176 ? 55.182 9.205 -68.618 1.00 90.12 176 CYS A C 1
ATOM 1452 O O . CYS A 1 176 ? 56.125 9.525 -69.337 1.00 90.12 176 CYS A O 1
ATOM 1454 N N . MET A 1 177 ? 54.758 7.941 -68.514 1.00 90.81 177 MET A N 1
ATOM 1455 C CA . MET A 1 177 ? 55.429 6.819 -69.177 1.00 90.81 177 MET A CA 1
ATOM 1456 C C . MET A 1 177 ? 55.422 6.960 -70.704 1.00 90.81 177 MET A C 1
ATOM 1458 O O . MET A 1 177 ? 56.408 6.642 -71.362 1.00 90.81 177 MET A O 1
ATOM 1462 N N . ALA A 1 178 ? 54.322 7.424 -71.304 1.00 90.75 178 ALA A N 1
ATOM 1463 C CA . ALA A 1 178 ? 54.251 7.650 -72.746 1.00 90.75 178 ALA A CA 1
ATOM 1464 C C . ALA A 1 178 ? 55.211 8.763 -73.200 1.00 90.75 178 ALA A C 1
ATOM 1466 O O . ALA A 1 178 ? 55.894 8.596 -74.210 1.00 90.75 178 ALA A O 1
ATOM 1467 N N . ALA A 1 179 ? 55.295 9.860 -72.441 1.00 88.94 179 ALA A N 1
ATOM 1468 C CA . ALA A 1 179 ? 56.228 10.955 -72.693 1.00 88.94 179 ALA A CA 1
ATOM 1469 C C . ALA A 1 179 ? 57.691 10.499 -72.591 1.00 88.94 179 ALA A C 1
ATOM 1471 O O . ALA A 1 179 ? 58.480 10.779 -73.491 1.00 88.94 179 ALA A O 1
ATOM 1472 N N . GLU A 1 180 ? 58.041 9.745 -71.546 1.00 87.00 180 GLU A N 1
ATOM 1473 C CA . GLU A 1 180 ? 59.374 9.151 -71.375 1.00 87.00 180 GLU A CA 1
ATOM 1474 C C . GLU A 1 180 ? 59.716 8.190 -72.518 1.00 87.00 180 GLU A C 1
ATOM 1476 O O . GLU A 1 180 ? 60.793 8.276 -73.107 1.00 87.00 180 GLU A O 1
ATOM 1481 N N . ASN A 1 181 ? 58.778 7.317 -72.897 1.00 88.31 181 ASN A N 1
ATOM 1482 C CA . ASN A 1 181 ? 58.956 6.392 -74.015 1.00 88.31 181 ASN A CA 1
ATOM 1483 C C . ASN A 1 181 ? 59.159 7.124 -75.350 1.00 88.31 181 ASN A C 1
ATOM 1485 O O . ASN A 1 181 ? 59.975 6.695 -76.170 1.00 88.31 181 ASN A O 1
ATOM 1489 N N . LEU A 1 182 ? 58.417 8.208 -75.594 1.00 87.50 182 LEU A N 1
ATOM 1490 C CA . LEU A 1 182 ? 58.553 9.017 -76.804 1.00 87.50 182 LEU A CA 1
ATOM 1491 C C . LEU A 1 182 ? 59.902 9.744 -76.829 1.00 87.50 182 LEU A C 1
ATOM 1493 O O . LEU A 1 182 ? 60.611 9.671 -77.834 1.00 87.50 182 LEU A O 1
ATOM 1497 N N . PHE A 1 183 ? 60.284 10.370 -75.714 1.00 86.19 183 PHE A N 1
ATOM 1498 C CA . PHE A 1 183 ? 61.584 11.013 -75.555 1.00 86.19 183 PHE A CA 1
ATOM 1499 C C . PHE A 1 183 ? 62.728 10.027 -75.793 1.00 86.19 183 PHE A C 1
ATOM 1501 O O . PHE A 1 183 ? 63.605 10.302 -76.603 1.00 86.19 183 PHE A O 1
ATOM 1508 N N . TYR A 1 184 ? 62.678 8.840 -75.185 1.00 86.62 184 TYR A N 1
ATOM 1509 C CA . TYR A 1 184 ? 63.692 7.801 -75.368 1.00 86.62 184 TYR A CA 1
ATOM 1510 C C . TYR A 1 184 ? 63.858 7.377 -76.835 1.00 86.62 184 TYR A C 1
ATOM 1512 O O . TYR A 1 184 ? 64.971 7.131 -77.301 1.00 86.62 184 TYR A O 1
ATOM 1520 N N . ARG A 1 185 ? 62.758 7.298 -77.598 1.00 85.94 185 ARG A N 1
ATOM 1521 C CA . ARG A 1 185 ? 62.815 6.994 -79.039 1.00 85.94 185 ARG A CA 1
ATOM 1522 C C . ARG A 1 185 ? 63.490 8.106 -79.836 1.00 85.94 185 ARG A C 1
ATOM 1524 O O . ARG A 1 185 ? 64.243 7.804 -80.757 1.00 85.94 185 ARG A O 1
ATOM 1531 N N . ILE A 1 186 ? 63.211 9.362 -79.499 1.00 85.25 186 ILE A N 1
ATOM 1532 C CA . ILE A 1 186 ? 63.823 10.524 -80.148 1.00 85.25 186 ILE A CA 1
ATOM 1533 C C . ILE A 1 186 ? 65.295 10.635 -79.791 1.00 85.25 186 ILE A C 1
ATOM 1535 O O . ILE A 1 186 ? 66.103 10.811 -80.691 1.00 85.25 186 ILE A O 1
ATOM 1539 N N . ASP A 1 187 ? 65.649 10.479 -78.519 1.00 83.38 187 ASP A N 1
ATOM 1540 C CA . ASP A 1 187 ? 67.038 10.498 -78.061 1.00 83.38 187 ASP A CA 1
ATOM 1541 C C . ASP A 1 187 ? 67.870 9.436 -78.795 1.00 83.38 187 ASP A C 1
ATOM 1543 O O . ASP A 1 187 ? 68.947 9.728 -79.301 1.00 83.38 187 ASP A O 1
ATOM 1547 N N . LYS A 1 188 ? 67.307 8.237 -79.006 1.00 84.31 188 LYS A N 1
ATOM 1548 C CA . LYS A 1 188 ? 67.933 7.197 -79.839 1.00 84.31 188 LYS A CA 1
ATOM 1549 C C . LYS A 1 188 ? 68.086 7.549 -81.321 1.00 84.31 188 LYS A C 1
ATOM 1551 O O . LYS A 1 188 ? 69.003 7.041 -81.960 1.00 84.31 188 LYS A O 1
ATOM 1556 N N . ALA A 1 189 ? 67.155 8.306 -81.897 1.00 81.69 189 ALA A N 1
ATOM 1557 C CA . ALA A 1 189 ? 67.151 8.648 -83.324 1.00 81.69 189 ALA A CA 1
ATOM 1558 C C . ALA A 1 189 ? 67.900 9.958 -83.628 1.00 81.69 189 ALA A C 1
ATOM 1560 O O . ALA A 1 189 ? 68.281 10.211 -84.771 1.00 81.69 189 ALA A O 1
ATOM 1561 N N . SER A 1 190 ? 68.081 10.802 -82.616 1.00 79.25 190 SER A N 1
ATOM 1562 C CA . SER A 1 190 ? 68.753 12.088 -82.694 1.00 79.25 190 SER A CA 1
ATOM 1563 C C . SER A 1 190 ? 70.260 11.902 -82.563 1.00 79.25 190 SER A C 1
ATOM 1565 O O . SER A 1 190 ? 70.749 11.192 -81.695 1.00 79.25 190 SER A O 1
ATOM 1567 N N . ILE A 1 191 ? 71.019 12.607 -83.398 1.00 74.19 191 ILE A N 1
ATOM 1568 C CA . ILE A 1 191 ? 72.480 12.707 -83.250 1.00 74.19 191 ILE A CA 1
ATOM 1569 C C . ILE A 1 191 ? 72.833 13.692 -82.116 1.00 74.19 191 ILE A C 1
ATOM 1571 O O . ILE A 1 191 ? 73.920 13.649 -81.547 1.00 74.19 191 ILE A O 1
ATOM 1575 N N . ILE A 1 192 ? 71.897 14.584 -81.771 1.00 75.19 192 ILE A N 1
ATOM 1576 C CA . ILE A 1 192 ? 72.036 15.569 -80.699 1.00 75.19 192 ILE A CA 1
ATOM 1577 C C . ILE A 1 192 ? 71.533 14.933 -79.404 1.00 75.19 192 ILE A C 1
ATOM 1579 O O . ILE A 1 192 ? 70.333 14.673 -79.283 1.00 75.19 192 ILE A O 1
ATOM 1583 N N . ALA A 1 193 ? 72.442 14.721 -78.452 1.00 69.25 193 ALA A N 1
ATOM 1584 C CA . ALA A 1 193 ? 72.111 14.241 -77.116 1.00 69.25 193 ALA A CA 1
ATOM 1585 C C . ALA A 1 193 ? 71.279 15.291 -76.370 1.00 69.25 193 ALA A C 1
ATOM 1587 O O . ALA A 1 193 ? 71.683 16.454 -76.264 1.00 69.25 193 ALA A O 1
ATOM 1588 N N . ARG A 1 194 ? 70.123 14.883 -75.844 1.00 73.75 194 ARG A N 1
ATOM 1589 C CA . ARG A 1 194 ? 69.252 15.751 -75.044 1.00 73.75 194 ARG A CA 1
ATOM 1590 C C . ARG A 1 194 ? 69.210 15.219 -73.607 1.00 73.75 194 ARG A C 1
ATOM 1592 O O . ARG A 1 194 ? 69.080 14.015 -73.411 1.00 73.75 194 ARG A O 1
ATOM 1599 N N . PRO A 1 195 ? 69.324 16.072 -72.575 1.00 72.88 195 PRO A N 1
ATOM 1600 C CA . PRO A 1 195 ? 69.241 15.605 -71.197 1.00 72.88 195 PRO A CA 1
ATOM 1601 C C . PRO A 1 195 ? 67.809 15.167 -70.882 1.00 72.88 195 PRO A C 1
ATOM 1603 O O . PRO A 1 195 ? 66.893 15.989 -70.972 1.00 72.88 195 PRO A O 1
ATOM 1606 N N . VAL A 1 196 ? 67.633 13.906 -70.467 1.00 68.50 196 VAL A N 1
ATOM 1607 C CA . VAL A 1 196 ? 66.359 13.395 -69.933 1.00 68.50 196 VAL A CA 1
ATOM 1608 C C . VAL A 1 196 ? 65.888 14.341 -68.831 1.00 68.50 196 VAL A C 1
ATOM 1610 O O . VAL A 1 196 ? 66.618 14.591 -67.870 1.00 68.50 196 VAL A O 1
ATOM 1613 N N . GLN A 1 197 ? 64.686 14.895 -68.975 1.00 75.12 197 GLN A N 1
ATOM 1614 C CA . GLN A 1 197 ? 64.087 15.728 -67.940 1.00 75.12 197 GLN A CA 1
ATOM 1615 C C . GLN A 1 197 ? 63.168 14.874 -67.068 1.00 75.12 197 GLN A C 1
ATOM 1617 O O . GLN A 1 197 ? 62.417 14.041 -67.567 1.00 75.12 197 GLN A O 1
ATOM 1622 N N . ASP A 1 198 ? 63.156 15.156 -65.767 1.00 74.75 198 ASP A N 1
ATOM 1623 C CA . ASP A 1 198 ? 62.230 14.534 -64.804 1.00 74.75 198 ASP A CA 1
ATOM 1624 C C . ASP A 1 198 ? 60.778 15.045 -64.970 1.00 74.75 198 ASP A C 1
ATOM 1626 O O . ASP A 1 198 ? 59.834 14.580 -64.339 1.00 74.75 198 ASP A O 1
ATOM 1630 N N . ASN A 1 199 ? 60.574 16.041 -65.843 1.00 82.31 199 ASN A N 1
ATOM 1631 C CA . ASN A 1 199 ? 59.264 16.603 -66.148 1.00 82.31 199 ASN A CA 1
ATOM 1632 C C . ASN A 1 199 ? 58.740 16.067 -67.500 1.00 82.31 199 ASN A C 1
ATOM 1634 O O . ASN A 1 199 ? 59.304 16.418 -68.542 1.00 82.31 199 ASN A O 1
ATOM 1638 N N . PRO A 1 200 ? 57.618 15.320 -67.512 1.00 83.19 200 PRO A N 1
ATOM 1639 C CA . PRO A 1 200 ? 57.011 14.771 -68.725 1.00 83.19 200 PRO A CA 1
ATOM 1640 C C . PRO A 1 200 ? 56.680 15.819 -69.786 1.00 83.19 200 PRO A C 1
ATOM 1642 O O . PRO A 1 200 ? 56.808 15.547 -70.973 1.00 83.19 200 PRO A O 1
ATOM 1645 N N . ILE A 1 201 ? 56.268 17.021 -69.371 1.00 86.06 201 ILE A N 1
ATOM 1646 C CA . ILE A 1 201 ? 55.910 18.101 -70.299 1.00 86.06 201 ILE A CA 1
ATOM 1647 C C . ILE A 1 201 ? 57.149 18.542 -71.070 1.00 86.06 201 ILE A C 1
ATOM 1649 O O . ILE A 1 201 ? 57.113 18.619 -72.289 1.00 86.06 201 ILE A O 1
ATOM 1653 N N . LYS A 1 202 ? 58.281 18.709 -70.380 1.00 85.19 202 LYS A N 1
ATOM 1654 C CA . LYS A 1 202 ? 59.541 19.076 -71.035 1.00 85.19 202 LYS A CA 1
ATOM 1655 C C . LYS A 1 202 ? 60.021 17.991 -72.001 1.00 85.19 202 LYS A C 1
ATOM 1657 O O . LYS A 1 202 ? 60.537 18.311 -73.066 1.00 85.19 202 LYS A O 1
ATOM 1662 N N . ASN A 1 203 ? 59.830 16.718 -71.648 1.00 83.25 203 ASN A N 1
ATOM 1663 C CA . ASN A 1 203 ? 60.132 15.596 -72.541 1.00 83.25 203 ASN A CA 1
ATOM 1664 C C . ASN A 1 203 ? 59.256 15.632 -73.807 1.00 83.25 203 ASN A C 1
ATOM 1666 O O . ASN A 1 203 ? 59.752 15.355 -74.899 1.00 83.25 203 ASN A O 1
ATOM 1670 N N . LEU A 1 204 ? 57.978 16.013 -73.680 1.00 86.44 204 LEU A N 1
ATOM 1671 C CA . LEU A 1 204 ? 57.071 16.208 -74.815 1.00 86.44 204 LEU A CA 1
ATOM 1672 C C . LEU A 1 204 ? 57.408 17.451 -75.646 1.00 86.44 204 LEU A C 1
ATOM 1674 O O . LEU A 1 204 ? 57.331 17.367 -76.866 1.00 86.44 204 LEU A O 1
ATOM 1678 N N . ASP A 1 205 ? 57.818 18.562 -75.033 1.00 86.69 205 ASP A N 1
ATOM 1679 C CA . ASP A 1 205 ? 58.243 19.771 -75.754 1.00 86.69 205 ASP A CA 1
ATOM 1680 C C . ASP A 1 205 ? 59.466 19.468 -76.628 1.00 86.69 205 ASP A C 1
ATOM 1682 O O . ASP A 1 205 ? 59.471 19.735 -77.828 1.00 86.69 205 ASP A O 1
ATOM 1686 N N . MET A 1 206 ? 60.466 18.781 -76.064 1.00 82.25 206 MET A N 1
ATOM 1687 C CA . MET A 1 206 ? 61.633 18.334 -76.830 1.00 82.25 206 MET A CA 1
ATOM 1688 C C . MET A 1 206 ? 61.252 17.376 -77.962 1.00 82.25 206 MET A C 1
ATOM 1690 O O . MET A 1 206 ? 61.884 17.386 -79.022 1.00 82.25 206 MET A O 1
ATOM 1694 N N . ALA A 1 207 ? 60.234 16.541 -77.738 1.00 84.62 207 ALA A N 1
ATOM 1695 C CA . ALA A 1 207 ? 59.707 15.665 -78.768 1.00 84.62 207 ALA A CA 1
ATOM 1696 C C . ALA A 1 207 ? 58.986 16.429 -79.879 1.00 84.62 207 ALA A C 1
ATOM 1698 O O . ALA A 1 207 ? 59.178 16.106 -81.052 1.00 84.62 207 ALA A O 1
ATOM 1699 N N . ALA A 1 208 ? 58.204 17.447 -79.526 1.00 86.56 208 ALA A N 1
ATOM 1700 C CA . ALA A 1 208 ? 57.541 18.323 -80.475 1.00 86.56 208 ALA A CA 1
ATOM 1701 C C . ALA A 1 208 ? 58.570 19.044 -81.352 1.00 86.56 208 ALA A C 1
ATOM 1703 O O . ALA A 1 208 ? 58.472 18.926 -82.571 1.00 86.56 208 ALA A O 1
ATOM 1704 N N . ASP A 1 209 ? 59.594 19.661 -80.749 1.00 86.50 209 ASP A N 1
ATOM 1705 C CA . ASP A 1 209 ? 60.673 20.354 -81.466 1.00 86.50 209 ASP A CA 1
ATOM 1706 C C . ASP A 1 209 ? 61.347 19.433 -82.491 1.00 86.50 209 ASP A C 1
ATOM 1708 O O . ASP A 1 209 ? 61.444 19.756 -83.676 1.00 86.50 209 ASP A O 1
ATOM 1712 N N . PHE A 1 210 ? 61.751 18.232 -82.060 1.00 86.00 210 PHE A N 1
ATOM 1713 C CA . PHE A 1 210 ? 62.392 17.259 -82.944 1.00 86.00 210 PHE A CA 1
A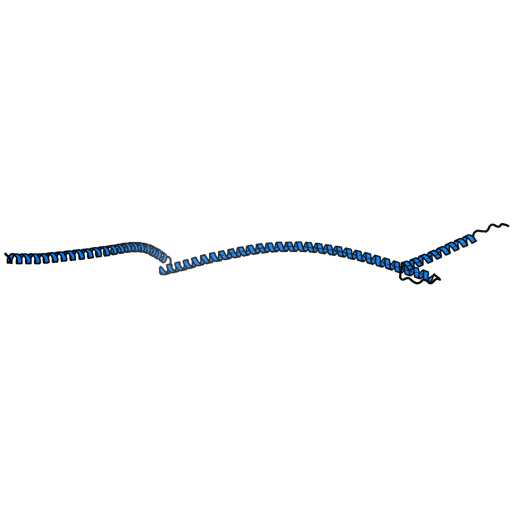TOM 1714 C C . PHE A 1 210 ? 61.486 16.838 -84.110 1.00 86.00 210 PHE A C 1
ATOM 1716 O O . PHE A 1 210 ? 61.940 16.745 -85.251 1.00 86.00 210 PHE A O 1
ATOM 1723 N N . ILE A 1 211 ? 60.200 16.582 -83.846 1.00 86.31 211 ILE A N 1
ATOM 1724 C CA . ILE A 1 211 ? 59.236 16.200 -84.886 1.00 86.31 211 ILE A CA 1
ATOM 1725 C C . ILE A 1 211 ? 59.006 17.363 -85.857 1.00 86.31 211 ILE A C 1
ATOM 1727 O O . ILE A 1 211 ? 58.939 17.132 -87.067 1.00 86.31 211 ILE A O 1
ATOM 1731 N N . THR A 1 212 ? 58.903 18.602 -85.367 1.00 88.19 212 THR A N 1
ATOM 1732 C CA . THR A 1 212 ? 58.736 19.782 -86.223 1.00 88.19 212 THR A CA 1
ATOM 1733 C C . THR A 1 212 ? 59.959 20.039 -87.089 1.00 88.19 212 THR A C 1
ATOM 1735 O O . THR A 1 212 ? 59.798 20.285 -88.287 1.00 88.19 212 THR A O 1
ATOM 1738 N N . ASP A 1 213 ? 61.164 19.895 -86.534 1.00 86.31 213 ASP A N 1
ATOM 1739 C CA . ASP A 1 213 ? 62.417 20.008 -87.278 1.00 86.31 213 ASP A CA 1
ATOM 1740 C C . ASP A 1 213 ? 62.478 18.944 -88.378 1.00 86.31 213 ASP A C 1
ATOM 1742 O O . ASP A 1 213 ? 62.726 19.250 -89.547 1.00 86.31 213 ASP A O 1
ATOM 1746 N N . LEU A 1 214 ? 62.162 17.690 -88.037 1.00 86.25 214 LEU A N 1
ATOM 1747 C CA . LEU A 1 214 ? 62.137 16.587 -88.994 1.00 86.25 214 LEU A CA 1
ATOM 1748 C C . LEU A 1 214 ? 61.107 16.821 -90.109 1.00 86.25 214 LEU A C 1
ATOM 1750 O O . LEU A 1 214 ? 61.403 16.594 -91.284 1.00 86.25 214 LEU A O 1
ATOM 1754 N N . ALA A 1 215 ? 59.910 17.305 -89.769 1.00 87.38 215 ALA A N 1
ATOM 1755 C CA . ALA A 1 215 ? 58.866 17.626 -90.738 1.00 87.38 215 ALA A CA 1
ATOM 1756 C C . ALA A 1 215 ? 59.274 18.786 -91.661 1.00 87.38 215 ALA A C 1
ATOM 1758 O O . ALA A 1 215 ? 59.018 18.736 -92.870 1.00 87.38 215 ALA A O 1
ATOM 1759 N N . PHE A 1 216 ? 59.941 19.809 -91.121 1.00 89.25 216 PHE A N 1
ATOM 1760 C CA . PHE A 1 216 ? 60.486 20.915 -91.902 1.00 89.25 216 PHE A CA 1
ATOM 1761 C C . PHE A 1 216 ? 61.550 20.423 -92.887 1.00 89.25 216 PHE A C 1
ATOM 1763 O O . PHE A 1 216 ? 61.450 20.706 -94.084 1.00 89.25 216 PHE A O 1
ATOM 1770 N N . ILE A 1 217 ? 62.505 19.613 -92.416 1.00 86.44 217 ILE A N 1
ATOM 1771 C CA . ILE A 1 217 ? 63.543 18.998 -93.254 1.00 86.44 217 ILE A CA 1
ATOM 1772 C C . ILE A 1 217 ? 62.902 18.142 -94.351 1.00 86.44 217 ILE A C 1
ATOM 1774 O O . ILE A 1 217 ? 63.252 18.273 -95.523 1.00 86.44 217 ILE A O 1
ATOM 1778 N N . GLN A 1 218 ? 61.914 17.310 -94.014 1.00 86.44 218 GLN A N 1
ATOM 1779 C CA . GLN A 1 218 ? 61.222 16.467 -94.989 1.00 86.44 218 GLN A CA 1
ATOM 1780 C C . GLN A 1 218 ? 60.493 17.301 -96.054 1.00 86.44 218 GLN A C 1
ATOM 1782 O O . GLN A 1 218 ? 60.529 16.964 -97.241 1.00 86.44 218 GLN A O 1
ATOM 1787 N N . LYS A 1 219 ? 59.833 18.396 -95.656 1.00 87.44 219 LYS A N 1
ATOM 1788 C CA . LYS A 1 219 ? 59.148 19.308 -96.581 1.00 87.44 219 LYS A CA 1
ATOM 1789 C C . LYS A 1 219 ? 60.142 20.020 -97.500 1.00 87.44 219 LYS A C 1
ATOM 1791 O O . LYS A 1 219 ? 59.901 20.075 -98.705 1.00 87.44 219 LYS A O 1
ATOM 1796 N N . ALA A 1 220 ? 61.253 20.517 -96.956 1.00 84.56 220 ALA A N 1
ATOM 1797 C CA . ALA A 1 220 ? 62.329 21.132 -97.729 1.00 84.56 220 ALA A CA 1
ATOM 1798 C C . ALA A 1 220 ? 62.927 20.140 -98.740 1.00 84.56 220 ALA A C 1
ATOM 1800 O O . ALA A 1 220 ? 63.020 20.450 -99.926 1.00 84.56 220 ALA A O 1
ATOM 1801 N N . TYR A 1 221 ? 63.209 18.910 -98.305 1.00 85.88 221 TYR A N 1
ATOM 1802 C CA . TYR A 1 221 ? 63.718 17.842 -99.165 1.00 85.88 221 TYR A CA 1
ATOM 1803 C C . TYR A 1 221 ? 62.749 17.489 -100.306 1.00 85.88 221 TYR A C 1
ATOM 1805 O O . TYR A 1 221 ? 63.157 17.347 -101.459 1.00 85.88 221 TYR A O 1
ATOM 1813 N N . ARG A 1 222 ? 61.440 17.414 -100.023 1.00 83.25 222 ARG A N 1
ATOM 1814 C CA . ARG A 1 222 ? 60.408 17.206 -101.057 1.00 83.25 222 ARG A CA 1
ATOM 1815 C C . ARG A 1 222 ? 60.336 18.361 -102.059 1.00 83.25 222 ARG A C 1
ATOM 1817 O O . ARG A 1 222 ? 60.167 18.114 -103.249 1.00 83.25 222 ARG A O 1
ATOM 1824 N N . LEU A 1 223 ? 60.475 19.604 -101.599 1.00 81.88 223 LEU A N 1
ATOM 1825 C CA . LEU A 1 223 ? 60.524 20.793 -102.459 1.00 81.88 223 LEU A CA 1
ATOM 1826 C C . LEU A 1 223 ? 61.758 20.792 -103.371 1.00 81.88 223 LEU A C 1
ATOM 1828 O O . LEU A 1 223 ? 61.649 21.140 -104.546 1.00 81.88 223 LEU A O 1
ATOM 1832 N N . GLU A 1 224 ? 62.917 20.369 -102.868 1.00 78.00 224 GLU A N 1
ATOM 1833 C CA . GLU A 1 224 ? 64.117 20.211 -103.694 1.00 78.00 224 GLU A CA 1
ATOM 1834 C C . GLU A 1 224 ? 63.987 19.085 -104.725 1.00 78.00 224 GLU A C 1
ATOM 1836 O O . GLU A 1 224 ? 64.394 19.252 -105.875 1.00 78.00 224 GLU A O 1
ATOM 1841 N N . LEU A 1 225 ? 63.374 17.960 -104.351 1.00 76.12 225 LEU A N 1
ATOM 1842 C CA . LEU A 1 225 ? 63.051 16.880 -105.286 1.00 76.12 225 LEU A CA 1
ATOM 1843 C C . LEU A 1 225 ? 62.096 17.347 -106.391 1.00 76.12 225 LEU A C 1
ATOM 1845 O O . LEU A 1 225 ? 62.325 17.037 -107.558 1.00 76.12 225 LEU A O 1
ATOM 1849 N N . ALA A 1 226 ? 61.075 18.138 -106.051 1.00 73.56 226 ALA A N 1
ATOM 1850 C CA . ALA A 1 226 ? 60.148 18.707 -107.026 1.00 73.56 226 ALA A CA 1
ATOM 1851 C C . ALA A 1 226 ? 60.845 19.690 -107.988 1.00 73.56 226 ALA A C 1
ATOM 1853 O O . ALA A 1 226 ? 60.598 19.642 -109.191 1.00 73.56 226 ALA A O 1
ATOM 1854 N N . LYS A 1 227 ? 61.782 20.517 -107.495 1.00 66.94 227 LYS A N 1
ATOM 1855 C CA . LYS A 1 227 ? 62.618 21.397 -108.339 1.00 66.94 227 LYS A CA 1
ATOM 1856 C C . LYS A 1 227 ? 63.529 20.622 -109.297 1.00 66.94 227 LYS A C 1
ATOM 1858 O O . LYS A 1 227 ? 63.795 21.099 -110.395 1.00 66.94 227 LYS A O 1
ATOM 1863 N N . LYS A 1 228 ? 63.992 19.429 -108.909 1.00 61.00 228 LYS A N 1
ATOM 1864 C CA . LYS A 1 228 ? 64.772 18.533 -109.783 1.00 61.00 228 LYS A CA 1
ATOM 1865 C C . LYS A 1 228 ? 63.923 17.820 -110.848 1.00 61.00 228 LYS A C 1
ATOM 1867 O O . LYS A 1 228 ? 64.495 17.293 -111.794 1.00 61.00 228 LYS A O 1
ATOM 1872 N N . GLN A 1 229 ? 62.593 17.796 -110.713 1.00 57.06 229 GLN A N 1
ATOM 1873 C CA . GLN A 1 229 ? 61.672 17.116 -111.639 1.00 57.06 229 GLN A CA 1
ATOM 1874 C C . GLN A 1 229 ? 60.978 18.055 -112.644 1.00 57.06 229 GLN A C 1
ATOM 1876 O O . GLN A 1 229 ? 60.356 17.575 -113.590 1.00 57.06 229 GLN A O 1
ATOM 1881 N N . THR A 1 230 ? 61.103 19.377 -112.504 1.00 49.94 230 THR A N 1
ATOM 1882 C CA . THR A 1 230 ? 60.688 20.345 -113.536 1.00 49.94 230 THR A CA 1
ATOM 1883 C C . THR A 1 230 ? 61.803 20.544 -114.574 1.00 49.94 230 THR A C 1
ATOM 1885 O O . THR A 1 230 ? 62.877 21.014 -114.195 1.00 49.94 230 THR A O 1
ATOM 1888 N N . PRO A 1 231 ? 61.599 20.220 -115.867 1.00 49.06 231 PRO A N 1
ATOM 1889 C CA . PRO A 1 231 ? 62.621 20.403 -116.893 1.00 49.06 231 PRO A CA 1
ATOM 1890 C C . PRO A 1 231 ? 62.817 21.892 -117.210 1.00 49.06 231 PRO A C 1
ATOM 1892 O O . PRO A 1 231 ? 61.863 22.627 -117.460 1.00 49.06 231 PRO A O 1
ATOM 1895 N N . THR A 1 232 ? 64.074 22.328 -117.218 1.00 51.06 232 THR A N 1
ATOM 1896 C CA . THR A 1 232 ? 64.523 23.641 -117.695 1.00 51.06 232 THR A CA 1
ATOM 1897 C C . THR A 1 232 ? 64.119 23.849 -119.166 1.00 51.06 232 THR A C 1
ATOM 1899 O O . THR A 1 232 ? 64.434 22.989 -119.995 1.00 51.06 232 THR A O 1
ATOM 1902 N N . PRO A 1 233 ? 63.479 24.972 -119.555 1.00 48.34 233 PRO A N 1
ATOM 1903 C CA . PRO A 1 233 ? 63.350 25.322 -120.963 1.00 48.34 233 PRO A CA 1
ATOM 1904 C C . PRO A 1 233 ? 64.712 25.782 -121.500 1.00 48.34 233 PRO A C 1
ATOM 1906 O O . PRO A 1 233 ? 65.362 26.646 -120.913 1.00 48.34 233 PRO A O 1
ATOM 1909 N N . ARG A 1 234 ? 65.141 25.186 -122.621 1.00 47.28 234 ARG A N 1
ATOM 1910 C CA . ARG A 1 234 ? 66.310 25.621 -123.401 1.00 47.28 234 ARG A CA 1
ATOM 1911 C C . ARG A 1 234 ? 66.105 27.049 -123.904 1.00 47.28 234 ARG A C 1
ATOM 1913 O O . ARG A 1 234 ? 65.057 27.348 -124.470 1.00 47.28 234 ARG A O 1
ATOM 1920 N N . GLY A 1 235 ? 67.144 27.869 -123.809 1.00 44.19 235 GLY A N 1
ATOM 1921 C CA . GLY A 1 235 ? 67.242 29.116 -124.553 1.00 44.19 235 GLY A CA 1
ATOM 1922 C C . GLY A 1 235 ? 68.688 29.589 -124.642 1.00 44.19 235 GLY A C 1
ATOM 1923 O O . GLY A 1 235 ? 69.286 29.851 -123.602 1.00 44.19 235 GLY A O 1
ATOM 1924 N N . GLY A 1 236 ? 69.184 29.715 -125.878 1.00 39.69 236 GLY A N 1
ATOM 1925 C CA . GLY A 1 236 ? 70.375 30.490 -126.249 1.00 39.69 236 GLY A CA 1
ATOM 1926 C C . GLY A 1 236 ? 71.628 29.671 -126.454 1.00 39.69 236 GLY A C 1
ATOM 1927 O O . GLY A 1 236 ? 72.432 29.633 -125.503 1.00 39.69 236 GLY A O 1
#

Sequence (236 aa):
MQESLIGFSRFLQENAIKKKRAEKKSQDEIRTRLEKEQEIIVVEDALRKLEDRRTVVLVQLERMMMYQKYLEGVLEKATQFHELHDLMLRHATLEASQKELKRHIADCEGEMEKLRQELQQYLKNSANNILTLNNDVSITRQIYERKRLQTADLQKNIDSMLETSAARTLARSQVCMAAENLFYRIDKASIIARPVQDNPIKNLDMAADFITDLAFIQKAYRLELAKKQTPTPRGG